Protein AF-A0A8H6RK30-F1 (afdb_monomer_lite)

Structure (mmCIF, N/CA/C/O backbone):
data_AF-A0A8H6RK30-F1
#
_entry.id   AF-A0A8H6RK30-F1
#
loop_
_atom_site.group_PDB
_atom_site.id
_atom_site.type_symbol
_atom_site.label_atom_id
_atom_site.label_alt_id
_atom_site.label_comp_id
_atom_site.label_asym_id
_atom_site.label_entity_id
_atom_site.label_seq_id
_atom_site.pdbx_PDB_ins_code
_atom_site.Cartn_x
_atom_site.Cartn_y
_atom_site.Cartn_z
_atom_site.occupancy
_atom_site.B_iso_or_equiv
_atom_site.auth_seq_id
_atom_site.auth_comp_id
_atom_site.auth_asym_id
_atom_site.auth_atom_id
_atom_site.pdbx_PDB_model_num
ATOM 1 N N . MET A 1 1 ? -6.637 -0.364 26.485 1.00 58.25 1 MET A N 1
ATOM 2 C CA . MET A 1 1 ? -6.930 -0.385 25.040 1.00 58.25 1 MET A CA 1
ATOM 3 C C . MET A 1 1 ? -5.949 -1.345 24.407 1.00 58.25 1 MET A C 1
ATOM 5 O O . MET A 1 1 ? -4.751 -1.089 24.474 1.00 58.25 1 MET A O 1
ATOM 9 N N . SER A 1 2 ? -6.428 -2.485 23.918 1.00 68.81 2 SER A N 1
ATOM 10 C CA . SER A 1 2 ? -5.593 -3.383 23.117 1.00 68.81 2 SER A CA 1
ATOM 11 C C . SER A 1 2 ? -5.200 -2.668 21.827 1.00 68.81 2 SER A C 1
ATOM 13 O O . SER A 1 2 ? -6.017 -1.947 21.255 1.00 68.81 2 SER A O 1
ATOM 15 N N . ALA A 1 3 ? -3.947 -2.823 21.402 1.00 81.38 3 ALA A N 1
ATOM 16 C CA . ALA A 1 3 ? -3.508 -2.309 20.111 1.00 81.38 3 ALA A CA 1
ATOM 17 C C . ALA A 1 3 ? -4.248 -3.058 18.994 1.00 81.38 3 ALA A C 1
ATOM 19 O O . ALA A 1 3 ? -4.358 -4.285 19.041 1.00 81.38 3 ALA A O 1
ATOM 20 N N . ARG A 1 4 ? -4.753 -2.313 18.013 1.00 90.38 4 ARG A N 1
ATOM 21 C CA . ARG A 1 4 ? -5.508 -2.855 16.874 1.00 90.38 4 ARG A CA 1
ATOM 22 C C . ARG A 1 4 ? -4.598 -3.288 15.757 1.00 90.38 4 ARG A C 1
ATOM 24 O O . ARG A 1 4 ? -3.459 -2.840 15.702 1.00 90.38 4 ARG A O 1
ATOM 31 N N . ASN A 1 5 ? -5.083 -4.130 14.861 1.00 93.44 5 ASN A N 1
ATOM 32 C CA . ASN A 1 5 ? -4.254 -4.730 13.825 1.00 93.44 5 ASN A CA 1
ATOM 33 C C . ASN A 1 5 ? -4.711 -4.284 12.433 1.00 93.44 5 ASN A C 1
ATOM 35 O O . ASN A 1 5 ? -5.828 -4.575 12.006 1.00 93.44 5 ASN A O 1
ATOM 39 N N . LEU A 1 6 ? -3.818 -3.591 11.721 1.00 95.31 6 LEU A N 1
ATOM 40 C CA . LEU A 1 6 ? -3.934 -3.304 10.292 1.00 95.31 6 LEU A CA 1
ATOM 41 C C . LEU A 1 6 ? -3.137 -4.359 9.526 1.00 95.31 6 LEU A C 1
ATOM 43 O O . LEU A 1 6 ? -1.914 -4.430 9.666 1.00 95.31 6 LEU A O 1
ATOM 47 N N . LEU A 1 7 ? -3.806 -5.125 8.671 1.00 95.62 7 LEU A N 1
ATOM 48 C CA . LEU A 1 7 ? -3.166 -6.072 7.766 1.00 95.62 7 LEU A CA 1
ATOM 49 C C . LEU A 1 7 ? -3.145 -5.518 6.340 1.00 95.62 7 LEU A C 1
ATOM 51 O O . LEU A 1 7 ? -4.189 -5.239 5.760 1.00 95.62 7 LEU A O 1
ATOM 55 N N . ILE A 1 8 ? -1.962 -5.400 5.744 1.00 96.69 8 ILE A N 1
ATOM 56 C CA . ILE A 1 8 ? -1.784 -4.994 4.347 1.00 96.69 8 ILE A CA 1
ATOM 57 C C . ILE A 1 8 ? -1.289 -6.199 3.552 1.00 96.69 8 ILE A C 1
ATOM 59 O O . ILE A 1 8 ? -0.180 -6.690 3.775 1.00 96.69 8 ILE A O 1
ATOM 63 N N . VAL A 1 9 ? -2.086 -6.668 2.594 1.00 96.19 9 VAL A N 1
ATOM 64 C CA . VAL A 1 9 ? -1.759 -7.843 1.780 1.00 96.19 9 VAL A CA 1
ATOM 65 C C . VAL A 1 9 ? -1.511 -7.427 0.341 1.00 96.19 9 VAL A C 1
ATOM 67 O O . VAL A 1 9 ? -2.417 -7.009 -0.377 1.00 96.19 9 VAL A O 1
ATOM 70 N N . SER A 1 10 ? -0.274 -7.589 -0.126 1.00 96.19 10 SER A N 1
ATOM 71 C CA . SER A 1 10 ? 0.039 -7.409 -1.541 1.00 96.19 10 SER A CA 1
ATOM 72 C C . SER A 1 10 ? -0.050 -8.735 -2.289 1.00 96.19 10 SER A C 1
ATOM 74 O O . SER A 1 10 ? 0.577 -9.716 -1.873 1.00 96.19 10 SER A O 1
ATOM 76 N N . HIS A 1 11 ? -0.738 -8.750 -3.428 1.00 95.00 11 HIS A N 1
ATOM 77 C CA . HIS A 1 11 ? -0.953 -9.971 -4.195 1.00 95.00 11 HIS A CA 1
ATOM 78 C C . HIS A 1 11 ? -1.060 -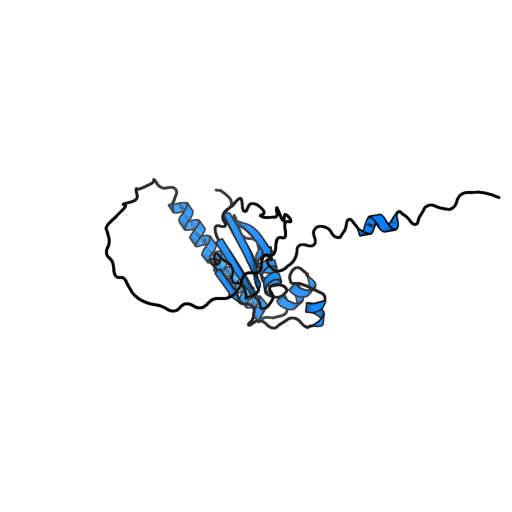9.749 -5.716 1.00 95.00 11 HIS A C 1
ATOM 80 O O . HIS A 1 11 ? -1.111 -8.624 -6.227 1.00 95.00 11 HIS A O 1
ATOM 86 N N . ALA A 1 12 ? -1.026 -10.844 -6.469 1.00 94.19 12 ALA A N 1
ATOM 87 C CA . ALA A 1 12 ? -1.361 -10.905 -7.883 1.00 94.19 12 ALA A CA 1
ATOM 88 C C . ALA A 1 12 ? -2.881 -10.862 -8.075 1.00 94.19 12 ALA A C 1
ATOM 90 O O . ALA A 1 12 ? -3.637 -11.309 -7.214 1.00 94.19 12 ALA A O 1
ATOM 91 N N . ARG A 1 13 ? -3.338 -10.378 -9.233 1.00 92.44 13 ARG A N 1
ATOM 92 C CA . ARG A 1 13 ? -4.769 -10.301 -9.572 1.00 92.44 13 ARG A CA 1
ATOM 93 C C . ARG A 1 13 ? -5.496 -11.642 -9.404 1.00 92.44 13 ARG A C 1
ATOM 95 O O . ARG A 1 13 ? -6.638 -11.662 -8.956 1.00 92.44 13 ARG A O 1
ATOM 102 N N . THR A 1 14 ? -4.836 -12.735 -9.776 1.00 90.69 14 THR A N 1
ATOM 103 C CA . THR A 1 14 ? -5.415 -14.078 -9.770 1.00 90.69 14 THR A CA 1
ATOM 104 C C . THR A 1 14 ? -4.508 -15.032 -8.989 1.00 90.69 14 THR A C 1
ATOM 106 O O . THR A 1 14 ? -3.304 -15.036 -9.254 1.00 90.69 14 THR A O 1
ATOM 109 N N . PRO A 1 15 ? -5.051 -15.847 -8.065 1.00 85.75 15 PRO A N 1
ATOM 110 C CA . PRO A 1 15 ? -6.428 -15.793 -7.553 1.00 85.75 15 PRO A CA 1
ATOM 111 C C . PRO A 1 15 ? -6.674 -14.528 -6.699 1.00 85.75 15 PRO A C 1
ATOM 113 O O . PRO A 1 15 ? -5.705 -13.953 -6.189 1.00 85.75 15 PRO A O 1
ATOM 116 N N . PRO A 1 16 ? -7.927 -14.061 -6.541 1.00 85.31 16 PRO A N 1
ATOM 117 C CA . PRO A 1 16 ? -8.249 -13.010 -5.572 1.00 85.31 16 PRO A CA 1
ATOM 118 C C . PRO A 1 16 ? -7.989 -13.492 -4.135 1.00 85.31 16 PRO A C 1
ATOM 120 O O . PRO A 1 16 ? -7.841 -14.691 -3.897 1.00 85.31 16 PRO A O 1
ATOM 123 N N . LEU A 1 17 ? -7.897 -12.564 -3.181 1.00 83.94 17 LEU A N 1
ATOM 124 C CA . LEU A 1 17 ? -7.822 -12.914 -1.762 1.00 83.94 17 LEU A CA 1
ATOM 125 C C . LEU A 1 17 ? -9.182 -13.415 -1.260 1.00 83.94 17 LEU A C 1
ATOM 127 O O . LEU A 1 17 ? -10.228 -12.909 -1.674 1.00 83.94 17 LEU A O 1
ATOM 131 N N . ASN A 1 18 ? -9.139 -14.423 -0.391 1.00 84.19 18 ASN A N 1
ATOM 132 C CA . ASN A 1 18 ? -10.292 -14.972 0.307 1.00 84.19 18 ASN A CA 1
ATOM 133 C C . ASN A 1 18 ? -9.922 -15.156 1.793 1.00 84.19 18 ASN A C 1
ATOM 135 O O . ASN A 1 18 ? -9.016 -15.946 2.063 1.00 84.19 18 ASN A O 1
ATOM 139 N N . PRO A 1 19 ? -10.569 -14.448 2.735 1.00 85.06 19 PRO A N 1
ATOM 140 C CA . PRO A 1 19 ? -11.595 -13.426 2.517 1.00 85.06 19 PRO A CA 1
ATOM 141 C C . PRO A 1 19 ? -11.037 -12.171 1.817 1.00 85.06 19 PRO A C 1
ATOM 143 O O . PRO A 1 19 ? -9.830 -11.926 1.849 1.00 85.06 19 PRO A O 1
ATOM 146 N N . PRO A 1 20 ? -11.890 -11.373 1.152 1.00 87.69 20 PRO A N 1
ATOM 147 C CA . PRO A 1 20 ? -11.479 -10.077 0.636 1.00 87.69 20 PRO A CA 1
ATOM 148 C C . PRO A 1 20 ? -11.184 -9.097 1.776 1.00 87.69 20 PRO A C 1
ATOM 150 O O . PRO A 1 20 ? -11.904 -9.068 2.775 1.00 87.69 20 PRO A O 1
ATOM 153 N N . GLY A 1 21 ? -10.189 -8.237 1.586 1.00 88.38 21 GLY A N 1
ATOM 154 C CA . GLY A 1 21 ? -9.928 -7.116 2.475 1.00 88.38 21 GLY A CA 1
ATOM 155 C C . GLY A 1 21 ? -11.045 -6.076 2.450 1.00 88.38 21 GLY A C 1
ATOM 156 O O . GLY A 1 21 ? -11.855 -5.997 1.518 1.00 88.38 21 GLY A O 1
ATOM 157 N N . ASN A 1 22 ? -11.074 -5.253 3.495 1.00 93.69 22 ASN A N 1
ATOM 158 C CA . ASN A 1 22 ? -12.037 -4.169 3.657 1.00 93.69 22 ASN A CA 1
ATOM 159 C C . ASN A 1 22 ? -11.834 -3.063 2.617 1.00 93.69 22 ASN A C 1
ATOM 161 O O . ASN A 1 22 ? -12.813 -2.461 2.182 1.00 93.69 22 ASN A O 1
ATOM 165 N N . LEU A 1 23 ? -10.579 -2.809 2.234 1.00 95.75 23 LEU A N 1
ATOM 166 C CA . LEU A 1 23 ? -10.188 -1.847 1.204 1.00 95.75 23 LEU A CA 1
ATOM 167 C C . LEU A 1 23 ? -9.411 -2.565 0.103 1.00 95.75 23 LEU A C 1
ATOM 169 O O . LEU A 1 23 ? -8.652 -3.489 0.393 1.00 95.75 23 LEU A O 1
ATOM 173 N N . LYS A 1 24 ? -9.589 -2.147 -1.155 1.00 95.62 24 LYS A N 1
ATOM 174 C CA . LYS A 1 24 ? -8.964 -2.798 -2.315 1.00 95.62 24 LYS A CA 1
ATOM 175 C C . LYS A 1 24 ? -8.376 -1.788 -3.286 1.00 95.62 24 LYS A C 1
ATOM 177 O O . LYS A 1 24 ? -9.094 -0.949 -3.819 1.00 95.62 24 LYS A O 1
ATOM 182 N N . TYR A 1 25 ? -7.102 -1.966 -3.613 1.00 96.31 25 TYR A N 1
ATOM 183 C CA . TYR A 1 25 ? -6.379 -1.123 -4.560 1.00 96.31 25 TYR A CA 1
ATOM 184 C C . TYR A 1 25 ? -5.845 -1.952 -5.731 1.00 96.31 25 TYR A C 1
ATOM 186 O O . TYR A 1 25 ? -5.106 -2.924 -5.550 1.00 96.31 25 TYR A O 1
ATOM 194 N N . ASP A 1 26 ? -6.203 -1.567 -6.957 1.00 95.25 26 ASP A N 1
ATOM 195 C CA . ASP A 1 26 ? -5.698 -2.181 -8.189 1.00 95.25 26 ASP A CA 1
ATOM 196 C C . ASP A 1 26 ? -4.700 -1.254 -8.889 1.00 95.25 26 ASP A C 1
ATOM 198 O O . ASP A 1 26 ? -5.052 -0.226 -9.466 1.00 95.25 26 ASP A O 1
ATOM 202 N N . LEU A 1 27 ? -3.430 -1.651 -8.870 1.00 95.19 27 LEU A N 1
ATOM 203 C CA . LEU A 1 27 ? -2.311 -0.852 -9.370 1.00 95.19 27 LEU A CA 1
ATOM 204 C C . LEU A 1 27 ? -1.988 -1.143 -10.837 1.00 95.19 27 LEU A C 1
ATOM 206 O O . LEU A 1 27 ? -0.908 -0.790 -11.322 1.00 95.19 27 LEU A O 1
ATOM 210 N N . ARG A 1 28 ? -2.868 -1.838 -11.565 1.00 93.62 28 ARG A N 1
ATOM 211 C CA . ARG A 1 28 ? -2.648 -2.135 -12.988 1.00 93.62 28 ARG A CA 1
ATOM 212 C C . ARG A 1 28 ? -2.734 -0.895 -13.871 1.00 93.62 28 ARG A C 1
ATOM 214 O O . ARG A 1 28 ? -2.064 -0.887 -14.903 1.00 93.62 28 ARG A O 1
ATOM 221 N N . SER A 1 29 ? -3.473 0.125 -13.438 1.00 91.12 29 SER A N 1
ATOM 222 C CA . SER A 1 29 ? -3.587 1.440 -14.084 1.00 91.12 29 SER A CA 1
ATOM 223 C C . SER A 1 29 ? -2.297 2.267 -14.019 1.00 91.12 29 SER A C 1
ATOM 225 O O . SER A 1 29 ? -2.077 3.120 -14.874 1.00 91.12 29 SER A O 1
ATOM 227 N N . ILE A 1 30 ? -1.423 1.997 -13.044 1.00 93.44 30 ILE A N 1
ATOM 228 C CA . ILE A 1 30 ? -0.172 2.738 -12.849 1.00 93.44 30 ILE A CA 1
ATOM 229 C C . ILE A 1 30 ? 0.892 2.271 -13.848 1.00 93.44 30 ILE A C 1
ATOM 231 O O . ILE A 1 30 ? 1.014 1.054 -14.075 1.00 93.44 30 ILE A O 1
ATOM 235 N N . PRO A 1 31 ? 1.713 3.193 -14.395 1.00 92.25 31 PRO A N 1
ATOM 236 C CA . PRO A 1 31 ? 2.850 2.857 -15.238 1.00 92.25 31 PRO A CA 1
ATOM 237 C C . PRO A 1 31 ? 3.723 1.746 -14.657 1.00 92.25 31 PRO A C 1
ATOM 239 O O . PRO A 1 31 ? 3.979 1.638 -13.457 1.00 92.25 31 PRO A O 1
ATOM 242 N N . ASN A 1 32 ? 4.160 0.862 -15.544 1.00 91.38 32 ASN A N 1
ATOM 243 C CA . ASN A 1 32 ? 4.960 -0.287 -15.164 1.00 91.38 32 ASN A CA 1
ATOM 244 C C . ASN A 1 32 ? 6.435 0.129 -15.067 1.00 91.38 32 ASN A C 1
ATOM 246 O O . ASN A 1 32 ? 6.913 0.781 -16.000 1.00 91.38 32 ASN A O 1
ATOM 250 N N . PRO A 1 33 ? 7.183 -0.288 -14.029 1.00 90.50 33 PRO A N 1
ATOM 251 C CA . PRO A 1 33 ? 8.610 -0.008 -13.973 1.00 90.50 33 PRO A CA 1
ATOM 252 C C . PRO A 1 33 ? 9.352 -0.509 -15.223 1.00 90.50 33 PRO A C 1
ATOM 254 O O . PRO A 1 33 ? 8.958 -1.526 -15.809 1.00 90.50 33 PRO A O 1
ATOM 257 N N . PRO A 1 34 ? 10.449 0.152 -15.635 1.00 92.44 34 PRO A N 1
ATOM 258 C CA . PRO A 1 34 ? 11.275 -0.272 -16.751 1.00 92.44 34 PRO A CA 1
ATOM 259 C C . PRO A 1 34 ? 11.718 -1.725 -16.604 1.00 92.44 34 PRO A C 1
ATOM 261 O O . PRO A 1 34 ? 12.035 -2.189 -15.507 1.00 92.44 34 PRO A O 1
ATOM 264 N N . LYS A 1 35 ? 11.796 -2.443 -17.729 1.00 92.12 35 LYS A N 1
ATOM 265 C CA . LYS A 1 35 ? 12.114 -3.879 -17.756 1.00 92.12 35 LYS A CA 1
ATOM 266 C C . LYS A 1 35 ? 13.374 -4.225 -16.952 1.00 92.12 35 LYS A C 1
ATOM 268 O O . LYS A 1 35 ? 13.336 -5.120 -16.120 1.00 92.12 35 LYS A O 1
ATOM 273 N N . HIS A 1 36 ? 14.456 -3.471 -17.144 1.00 91.31 36 HIS A N 1
ATOM 274 C CA . HIS A 1 36 ? 15.721 -3.715 -16.448 1.00 91.31 36 HIS A CA 1
ATOM 275 C C . HIS A 1 36 ? 15.610 -3.569 -14.918 1.00 91.31 36 HIS A C 1
ATOM 277 O O . HIS A 1 36 ? 16.312 -4.265 -14.191 1.00 91.31 36 HIS A O 1
ATOM 283 N N . ILE A 1 37 ? 14.713 -2.708 -14.418 1.00 92.44 37 ILE A N 1
ATOM 284 C CA . ILE A 1 37 ? 14.435 -2.580 -12.980 1.00 92.44 37 ILE A CA 1
ATOM 285 C C . ILE A 1 37 ? 13.611 -3.777 -12.507 1.00 92.44 37 ILE A C 1
ATOM 287 O O . ILE A 1 37 ? 13.940 -4.384 -11.494 1.00 92.44 37 ILE A O 1
ATOM 291 N N . ARG A 1 38 ? 12.571 -4.155 -13.255 1.00 91.25 38 ARG A N 1
ATOM 292 C CA . ARG A 1 38 ? 11.689 -5.278 -12.898 1.00 91.25 38 ARG A CA 1
ATOM 293 C C . ARG A 1 38 ? 12.397 -6.626 -12.836 1.00 91.25 38 ARG A C 1
ATOM 295 O O . ARG A 1 38 ? 12.002 -7.473 -12.040 1.00 91.25 38 ARG A O 1
ATOM 302 N N . ASP A 1 39 ? 13.367 -6.839 -13.717 1.00 90.25 39 ASP A N 1
ATOM 303 C CA . ASP A 1 39 ? 14.090 -8.106 -13.803 1.00 90.25 39 ASP A CA 1
ATOM 304 C C . ASP A 1 39 ? 15.111 -8.236 -12.657 1.00 90.25 39 ASP A C 1
ATOM 306 O O . ASP A 1 39 ? 15.353 -9.337 -12.170 1.00 90.25 39 ASP A O 1
ATOM 310 N N . ALA A 1 40 ? 15.668 -7.114 -12.186 1.00 90.19 40 ALA A N 1
ATOM 311 C CA . ALA A 1 40 ? 16.658 -7.082 -11.109 1.00 90.19 40 ALA A CA 1
ATOM 312 C C . ALA A 1 40 ? 16.045 -6.953 -9.702 1.00 90.19 40 ALA A C 1
ATOM 314 O O . ALA A 1 40 ? 16.663 -7.371 -8.722 1.00 90.19 40 ALA A O 1
ATOM 315 N N . TYR A 1 41 ? 14.853 -6.362 -9.590 1.00 93.44 41 TYR A N 1
ATOM 316 C CA . TYR A 1 41 ? 14.289 -5.915 -8.321 1.00 93.44 41 TYR A CA 1
ATOM 317 C C . TYR A 1 41 ? 12.796 -6.238 -8.175 1.00 93.44 41 TYR A C 1
ATOM 319 O O . TYR A 1 41 ? 12.048 -6.307 -9.149 1.00 93.44 41 TYR A O 1
ATOM 327 N N . ASN A 1 42 ? 12.350 -6.384 -6.928 1.00 93.69 42 ASN A N 1
ATOM 328 C CA . ASN A 1 42 ? 10.945 -6.488 -6.525 1.00 93.69 42 ASN A CA 1
ATOM 329 C C . ASN A 1 42 ? 10.529 -5.251 -5.702 1.00 93.69 42 ASN A C 1
ATOM 331 O O . ASN A 1 42 ? 11.348 -4.369 -5.425 1.00 93.69 42 ASN A O 1
ATOM 335 N N . GLY A 1 43 ? 9.253 -5.166 -5.324 1.00 92.38 43 GLY A N 1
ATOM 336 C CA . GLY A 1 43 ? 8.720 -3.998 -4.613 1.00 92.38 43 GLY A CA 1
ATOM 337 C C . GLY A 1 43 ? 9.235 -3.784 -3.190 1.00 92.38 43 GLY A C 1
ATOM 338 O O . GLY A 1 43 ? 9.062 -2.692 -2.667 1.00 92.38 43 GLY A O 1
ATOM 339 N N . THR A 1 44 ? 9.930 -4.755 -2.588 1.00 94.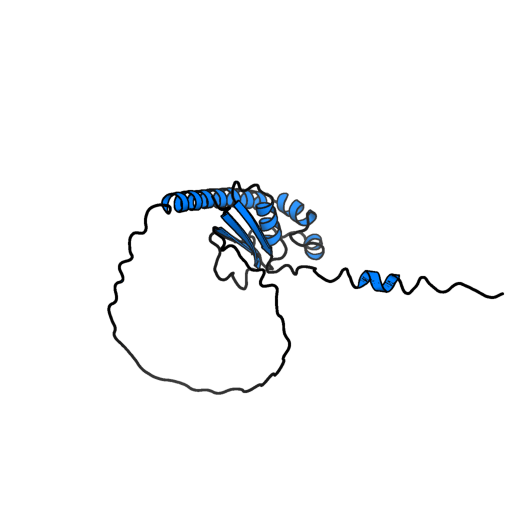06 44 THR A N 1
ATOM 340 C CA . THR A 1 44 ? 10.603 -4.549 -1.293 1.00 94.06 44 THR A CA 1
ATOM 341 C C . THR A 1 44 ? 11.939 -3.816 -1.444 1.00 94.06 44 THR A C 1
ATOM 343 O O . THR A 1 44 ? 12.516 -3.338 -0.471 1.00 94.06 44 THR A O 1
ATOM 346 N N . SER A 1 45 ? 12.467 -3.704 -2.666 1.00 95.31 45 SER A N 1
ATOM 347 C CA . SER A 1 45 ? 13.727 -3.004 -2.903 1.00 95.31 45 SER A CA 1
ATOM 348 C C . SER A 1 45 ? 13.537 -1.484 -2.927 1.00 95.31 45 SER A C 1
ATOM 350 O O . SER A 1 45 ? 12.689 -0.951 -3.647 1.00 95.31 45 SER A O 1
ATOM 352 N N . LYS A 1 46 ? 14.419 -0.766 -2.222 1.00 94.50 46 LYS A N 1
ATOM 353 C CA . LYS A 1 46 ? 14.443 0.707 -2.210 1.00 94.50 46 LYS A CA 1
ATOM 354 C C . LYS A 1 46 ? 14.473 1.306 -3.619 1.00 94.50 46 LYS A C 1
ATOM 356 O O . LYS A 1 46 ? 13.732 2.234 -3.908 1.00 94.50 46 LYS A O 1
ATOM 361 N N . ARG A 1 47 ? 15.282 0.731 -4.515 1.00 94.38 47 ARG A N 1
ATOM 362 C CA . ARG A 1 47 ? 15.459 1.236 -5.884 1.00 94.38 47 ARG A CA 1
ATOM 363 C C . ARG A 1 47 ? 14.184 1.158 -6.723 1.00 94.38 47 ARG A C 1
ATOM 365 O O . ARG A 1 47 ? 13.937 2.058 -7.519 1.00 94.38 47 ARG A O 1
ATOM 372 N N . LEU A 1 48 ? 13.385 0.097 -6.574 1.00 94.75 48 LEU A N 1
ATOM 373 C CA . LEU A 1 48 ? 12.100 0.017 -7.269 1.00 94.75 48 LEU A CA 1
ATOM 374 C C . LEU A 1 48 ? 11.100 1.006 -6.670 1.00 94.75 48 LEU A C 1
ATOM 376 O O . LEU A 1 48 ? 10.393 1.665 -7.427 1.00 94.75 48 LEU A O 1
ATOM 380 N N . ARG A 1 49 ? 11.064 1.139 -5.338 1.00 95.75 49 ARG A N 1
ATOM 381 C CA . ARG A 1 49 ? 10.163 2.083 -4.662 1.00 95.75 49 ARG A CA 1
ATOM 382 C C . ARG A 1 49 ? 10.453 3.533 -5.030 1.00 95.75 49 ARG A C 1
ATOM 384 O O . ARG A 1 49 ? 9.529 4.245 -5.384 1.00 95.75 49 ARG A O 1
ATOM 391 N N . GLU A 1 50 ? 11.720 3.940 -5.067 1.00 95.69 50 GLU A N 1
ATOM 392 C CA . GLU A 1 50 ? 12.124 5.280 -5.523 1.00 95.69 50 GLU A CA 1
ATOM 393 C C . GLU A 1 50 ? 11.650 5.574 -6.952 1.00 95.69 50 GLU A C 1
ATOM 395 O O . GLU A 1 50 ? 11.194 6.678 -7.231 1.00 95.69 50 GLU A O 1
ATOM 400 N N . TRP A 1 51 ? 11.703 4.583 -7.850 1.00 95.56 51 TRP A N 1
ATOM 401 C CA . TRP A 1 51 ? 11.162 4.746 -9.199 1.00 95.56 51 TRP A CA 1
ATOM 402 C C . TRP A 1 51 ? 9.638 4.906 -9.187 1.00 95.56 51 TRP A C 1
ATOM 404 O O . TRP A 1 51 ? 9.117 5.776 -9.873 1.00 95.56 51 TRP A O 1
ATOM 414 N N . MET A 1 52 ? 8.926 4.098 -8.393 1.00 95.88 52 MET A N 1
ATOM 415 C CA . MET A 1 52 ? 7.469 4.220 -8.254 1.00 95.88 52 MET A CA 1
ATOM 416 C C . MET A 1 52 ? 7.069 5.579 -7.665 1.00 95.88 52 MET A C 1
ATOM 418 O O . MET A 1 52 ? 6.128 6.192 -8.150 1.00 95.88 52 MET A O 1
ATOM 422 N N . LEU A 1 53 ? 7.805 6.077 -6.668 1.00 95.62 53 LEU A N 1
ATOM 423 C CA . LEU A 1 53 ? 7.579 7.380 -6.034 1.00 95.62 53 LEU A CA 1
ATOM 424 C C . LEU A 1 53 ? 7.896 8.569 -6.951 1.00 95.62 53 LEU A C 1
ATOM 426 O O . LEU A 1 53 ? 7.410 9.668 -6.705 1.00 95.62 53 LEU A O 1
ATOM 430 N N . ALA A 1 54 ? 8.691 8.373 -8.005 1.00 95.81 54 ALA A N 1
ATOM 431 C CA . ALA A 1 54 ? 8.885 9.394 -9.030 1.00 95.81 54 ALA A CA 1
ATOM 432 C C . ALA A 1 54 ? 7.649 9.556 -9.934 1.00 95.81 54 ALA A C 1
ATOM 434 O O . ALA A 1 54 ? 7.536 10.565 -10.629 1.00 95.81 54 ALA A O 1
ATOM 435 N N . GLU A 1 55 ? 6.730 8.584 -9.926 1.00 95.69 55 GLU A N 1
ATOM 436 C CA . GLU A 1 55 ? 5.549 8.595 -10.778 1.00 95.69 55 GLU A CA 1
ATOM 437 C C . GLU A 1 55 ? 4.353 9.251 -10.064 1.00 95.69 55 GLU A C 1
ATOM 439 O O . GLU A 1 55 ? 3.869 8.730 -9.053 1.00 95.69 55 GLU A O 1
ATOM 444 N N . PRO A 1 56 ? 3.804 10.364 -10.586 1.00 96.12 56 PRO A N 1
ATOM 445 C CA . PRO A 1 56 ? 2.793 11.147 -9.874 1.00 96.12 56 PRO A CA 1
ATOM 446 C C . PRO A 1 56 ? 1.500 10.363 -9.628 1.00 96.12 56 PRO A C 1
ATOM 448 O O . PRO A 1 56 ? 0.926 10.451 -8.548 1.00 96.12 56 PRO A O 1
ATOM 451 N N . ALA A 1 57 ? 1.077 9.530 -10.585 1.00 95.38 57 ALA A N 1
ATOM 452 C CA . ALA A 1 57 ? -0.116 8.696 -10.435 1.00 95.38 57 ALA A CA 1
ATOM 453 C C . ALA A 1 57 ? 0.002 7.693 -9.273 1.00 95.38 57 ALA A C 1
ATOM 455 O O . ALA A 1 57 ? -1.000 7.346 -8.652 1.00 95.38 57 ALA A O 1
ATOM 456 N N . PHE A 1 58 ? 1.219 7.230 -8.974 1.00 96.88 58 PHE A N 1
ATOM 457 C CA . PHE A 1 58 ? 1.465 6.351 -7.837 1.00 96.88 58 PHE A CA 1
ATOM 458 C C . PHE A 1 58 ? 1.398 7.113 -6.520 1.00 96.88 58 PHE A C 1
ATOM 460 O O . PHE A 1 58 ? 0.725 6.658 -5.600 1.00 96.88 58 PHE A O 1
ATOM 467 N N . VAL A 1 59 ? 2.036 8.283 -6.446 1.00 96.56 59 VAL A N 1
ATOM 468 C CA . VAL A 1 59 ? 2.031 9.117 -5.236 1.00 96.56 59 VAL A CA 1
ATOM 469 C C . VAL A 1 59 ? 0.613 9.544 -4.866 1.00 96.56 59 VAL A C 1
ATOM 471 O O . VAL A 1 59 ? 0.205 9.333 -3.729 1.00 96.56 59 VAL A O 1
ATOM 474 N N . THR A 1 60 ? -0.169 10.041 -5.828 1.00 96.62 60 THR A N 1
ATOM 475 C CA . THR A 1 60 ? -1.565 10.435 -5.585 1.00 96.62 60 THR A CA 1
ATOM 476 C C . THR A 1 60 ? -2.402 9.273 -5.060 1.00 96.62 60 THR A C 1
ATOM 478 O O . THR A 1 60 ? -3.188 9.458 -4.137 1.00 96.62 60 THR A O 1
ATOM 481 N N . LEU A 1 61 ? -2.224 8.065 -5.603 1.00 96.88 61 LEU A N 1
ATOM 482 C CA . LEU A 1 61 ? -2.973 6.907 -5.122 1.00 96.88 61 LEU A CA 1
ATOM 483 C C . LEU A 1 61 ? -2.537 6.478 -3.714 1.00 96.88 61 LEU A C 1
ATOM 485 O O . LEU A 1 61 ? -3.376 6.056 -2.925 1.00 96.88 61 LEU A O 1
ATOM 489 N N . VAL A 1 62 ? -1.244 6.585 -3.384 1.00 97.19 62 VAL A N 1
ATOM 490 C CA . VAL A 1 62 ? -0.754 6.329 -2.019 1.00 97.19 62 VAL A CA 1
ATOM 491 C C . VAL A 1 62 ? -1.373 7.326 -1.042 1.00 97.19 62 VAL A C 1
ATOM 493 O O . VAL A 1 62 ? -1.827 6.919 0.020 1.00 97.19 62 VAL A O 1
ATOM 496 N N . GLU A 1 63 ? -1.419 8.612 -1.391 1.00 96.62 63 GLU A N 1
ATOM 497 C CA . GLU A 1 63 ? -2.025 9.655 -0.552 1.00 96.62 63 GLU A CA 1
ATOM 498 C C . GLU A 1 63 ? -3.523 9.420 -0.338 1.00 96.62 63 GLU A C 1
ATOM 50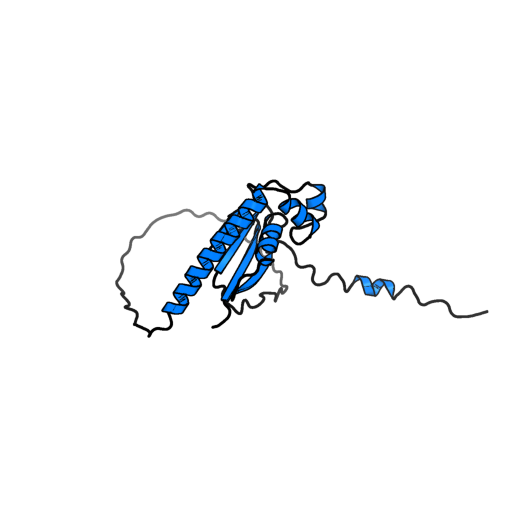0 O O . GLU A 1 63 ? -3.972 9.395 0.805 1.00 96.62 63 GLU A O 1
ATOM 505 N N . GLN A 1 64 ? -4.269 9.134 -1.409 1.00 96.69 64 GLN A N 1
ATOM 506 C CA . GLN A 1 64 ? -5.691 8.781 -1.323 1.00 96.69 64 GLN A CA 1
ATOM 507 C C . GLN A 1 64 ? -5.924 7.559 -0.432 1.00 96.69 64 GLN A C 1
ATOM 509 O O . GLN A 1 64 ? -6.804 7.570 0.424 1.00 96.69 64 GLN A O 1
ATOM 514 N N . ALA A 1 65 ? -5.105 6.520 -0.598 1.00 97.00 65 ALA A N 1
ATOM 515 C CA . ALA A 1 65 ? -5.227 5.316 0.207 1.00 97.00 65 ALA A CA 1
ATOM 516 C C . ALA A 1 65 ? -4.935 5.573 1.688 1.00 97.00 65 ALA A C 1
ATOM 518 O O . ALA A 1 65 ? -5.561 4.959 2.547 1.00 97.00 65 ALA A O 1
ATOM 519 N N . ILE A 1 66 ? -3.997 6.472 2.002 1.00 96.56 66 ILE A N 1
ATOM 520 C CA . ILE A 1 66 ? -3.712 6.857 3.387 1.00 96.56 66 ILE A CA 1
ATOM 521 C C . ILE A 1 66 ? -4.936 7.518 4.014 1.00 96.56 66 ILE A C 1
ATOM 523 O O . ILE A 1 66 ? -5.347 7.103 5.095 1.00 96.56 66 ILE A O 1
ATOM 527 N N . GLU A 1 67 ? -5.532 8.494 3.331 1.00 96.56 67 GLU A N 1
ATOM 528 C CA . GLU A 1 67 ? -6.721 9.195 3.823 1.00 96.56 67 GLU A CA 1
ATOM 529 C C . GLU A 1 67 ? -7.890 8.227 4.064 1.00 96.56 67 GLU A C 1
ATOM 531 O O . GLU A 1 67 ? -8.500 8.249 5.134 1.00 96.56 67 GLU A O 1
ATOM 536 N N . GLU A 1 68 ? -8.148 7.320 3.117 1.00 96.88 68 GLU A N 1
ATOM 537 C CA . GLU A 1 68 ? -9.230 6.333 3.215 1.00 96.88 68 GLU A CA 1
ATOM 538 C C . GLU A 1 68 ? -8.990 5.312 4.342 1.00 96.88 68 GLU A C 1
ATOM 540 O O . GLU A 1 68 ? -9.909 4.970 5.091 1.00 96.88 68 GLU A O 1
ATOM 545 N N . ILE A 1 69 ? -7.746 4.851 4.523 1.00 96.25 69 ILE A N 1
ATOM 546 C CA . ILE A 1 69 ? -7.391 3.963 5.639 1.00 96.25 69 ILE A CA 1
ATOM 547 C C . ILE A 1 69 ? -7.571 4.694 6.975 1.00 96.25 69 ILE A C 1
ATOM 549 O O . ILE A 1 69 ? -8.153 4.121 7.894 1.00 96.25 69 ILE A O 1
ATOM 553 N N . GLU A 1 70 ? -7.117 5.944 7.100 1.00 95.00 70 GLU A N 1
ATOM 554 C CA . GLU A 1 70 ? -7.271 6.727 8.334 1.00 95.00 70 GLU A CA 1
ATOM 555 C C . GLU A 1 70 ? -8.741 6.987 8.685 1.00 95.00 70 GLU A C 1
ATOM 557 O O . GLU A 1 70 ? -9.118 6.926 9.859 1.00 95.00 70 GLU A O 1
ATOM 562 N N . GLU A 1 71 ? -9.582 7.278 7.692 1.00 94.75 71 GLU A N 1
ATOM 563 C CA . GLU A 1 71 ? -11.029 7.401 7.887 1.00 94.75 71 GLU A CA 1
ATOM 564 C C . GLU A 1 71 ? -11.614 6.083 8.400 1.00 94.75 71 GLU A C 1
ATOM 566 O O . GLU A 1 71 ? -12.301 6.054 9.426 1.00 94.75 71 GLU A O 1
ATOM 571 N N . ARG A 1 72 ? -11.243 4.965 7.769 1.00 94.75 72 ARG A N 1
ATOM 572 C CA . ARG A 1 72 ? -11.737 3.650 8.172 1.00 94.75 72 ARG A CA 1
ATOM 573 C C . ARG A 1 72 ? -11.248 3.230 9.557 1.00 94.75 72 ARG A C 1
ATOM 575 O O . ARG A 1 72 ? -12.004 2.589 10.284 1.00 94.75 72 ARG A O 1
ATOM 582 N N . MET A 1 73 ? -10.031 3.608 9.950 1.00 93.44 73 MET A N 1
ATOM 583 C CA . MET A 1 73 ? -9.509 3.378 11.301 1.00 93.44 73 MET A CA 1
ATOM 584 C C . MET A 1 73 ? -10.348 4.101 12.358 1.00 93.44 73 MET A C 1
ATOM 586 O O . MET A 1 73 ? -10.743 3.475 13.344 1.00 93.44 73 MET A O 1
ATOM 590 N N . LYS A 1 74 ? -10.705 5.372 12.117 1.00 91.94 74 LYS A N 1
ATOM 591 C CA . LYS A 1 74 ? -11.562 6.158 13.026 1.00 91.94 74 LYS A CA 1
ATOM 592 C C . LYS A 1 74 ? -12.930 5.512 13.221 1.00 91.94 74 LYS A C 1
ATOM 594 O O . LYS A 1 74 ? -13.421 5.470 14.348 1.00 91.94 74 LYS A O 1
ATOM 599 N N . ASP A 1 75 ? -13.523 4.971 12.159 1.00 91.75 75 ASP A N 1
ATOM 600 C CA . ASP A 1 75 ? -14.803 4.260 12.250 1.00 91.75 75 ASP A CA 1
ATOM 601 C C . ASP A 1 75 ? -14.710 3.015 13.129 1.00 91.75 75 ASP A C 1
ATOM 603 O O . ASP A 1 75 ? -15.594 2.756 13.949 1.00 91.75 75 ASP A O 1
ATOM 607 N N . VAL A 1 76 ? -13.638 2.234 12.974 1.00 90.44 76 VAL A N 1
ATOM 608 C CA . VAL A 1 76 ? -13.400 1.083 13.849 1.00 90.44 76 VAL A CA 1
ATOM 609 C C . VAL A 1 76 ? -13.189 1.591 15.280 1.00 90.44 76 VAL A C 1
ATOM 611 O O . VAL A 1 76 ? -13.710 0.989 16.216 1.00 90.44 76 VAL A O 1
ATOM 614 N N . ASP A 1 77 ? -12.455 2.701 15.485 1.00 88.75 77 ASP A N 1
ATOM 615 C CA . ASP A 1 77 ? -12.134 3.280 16.816 1.00 88.75 77 ASP A CA 1
ATOM 616 C C . ASP A 1 77 ? -13.411 3.692 17.546 1.00 88.75 77 ASP A C 1
ATOM 618 O O . ASP A 1 77 ? -13.617 3.324 18.704 1.00 88.75 77 ASP A O 1
ATOM 622 N N . ALA A 1 78 ? -14.324 4.344 16.831 1.00 87.50 78 ALA A N 1
ATOM 623 C CA . ALA A 1 78 ? -15.625 4.733 17.351 1.00 87.50 78 ALA A CA 1
ATOM 624 C C . ALA A 1 78 ? -16.512 3.528 17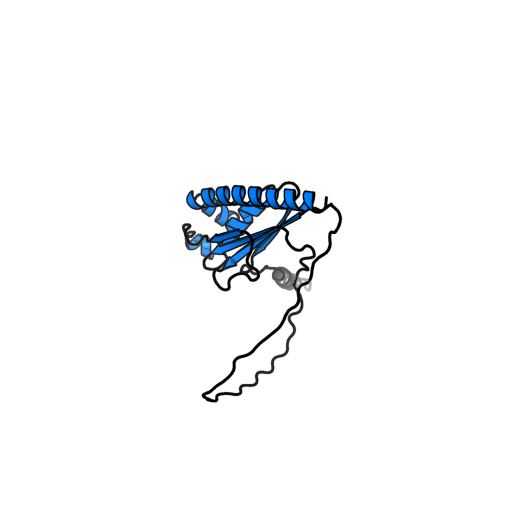.711 1.00 87.50 78 ALA A C 1
ATOM 626 O O . ALA A 1 78 ? -17.186 3.555 18.741 1.00 87.50 78 ALA A O 1
ATOM 627 N N . ARG A 1 79 ? -16.510 2.463 16.896 1.00 82.00 79 ARG A N 1
ATOM 628 C CA . ARG A 1 79 ? -17.355 1.276 17.130 1.00 82.00 79 ARG A CA 1
ATOM 629 C C . ARG A 1 79 ? -16.948 0.502 18.377 1.00 82.00 79 ARG A C 1
ATOM 631 O O . ARG A 1 79 ? -17.815 0.190 19.184 1.00 82.00 79 ARG A O 1
ATOM 638 N N . SER A 1 80 ? -15.658 0.241 18.585 1.00 75.00 80 SER A N 1
ATOM 639 C CA . SER A 1 80 ? -15.238 -0.490 19.794 1.00 75.00 80 SER A CA 1
ATOM 640 C C . SER A 1 80 ? -15.359 0.341 21.069 1.00 75.00 80 SER A C 1
ATOM 642 O O . SER A 1 80 ? -15.460 -0.231 22.144 1.00 75.00 80 SER A O 1
ATOM 644 N N . ALA A 1 81 ? -15.379 1.675 20.978 1.00 70.69 81 ALA A N 1
ATOM 645 C CA . ALA A 1 81 ? -15.680 2.522 22.133 1.00 70.69 81 ALA A CA 1
ATOM 646 C C . ALA A 1 81 ? -17.166 2.464 22.544 1.00 70.69 81 ALA A C 1
ATOM 648 O O . ALA A 1 81 ? -17.489 2.749 23.695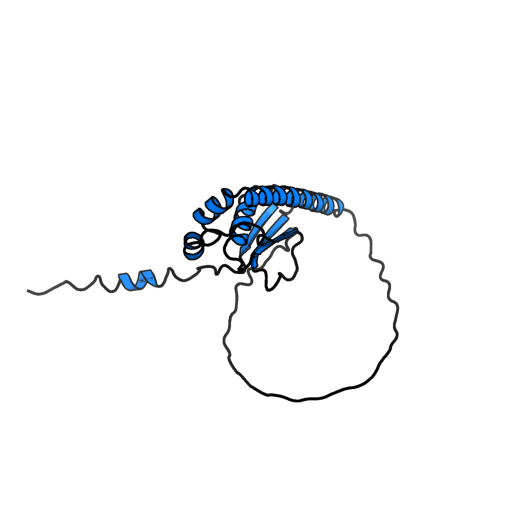 1.00 70.69 81 ALA A O 1
ATOM 649 N N . ALA A 1 82 ? -18.066 2.106 21.620 1.00 64.19 82 ALA A N 1
ATOM 650 C CA . ALA A 1 82 ? -19.500 1.965 21.881 1.00 64.19 82 ALA A CA 1
ATOM 651 C C . ALA A 1 82 ? -19.904 0.553 22.356 1.00 64.19 82 ALA A C 1
ATOM 653 O O . ALA A 1 82 ? -20.959 0.408 22.969 1.00 64.19 82 ALA A O 1
ATOM 654 N N . ASP A 1 83 ? -19.072 -0.459 22.095 1.00 54.66 83 ASP A N 1
ATOM 655 C CA . ASP A 1 83 ? -19.320 -1.873 22.425 1.00 54.66 83 ASP A CA 1
ATOM 656 C C . ASP A 1 83 ? -18.915 -2.259 23.868 1.00 54.66 83 ASP A C 1
ATOM 658 O O . ASP A 1 83 ? -19.192 -3.361 24.326 1.00 54.66 83 ASP A O 1
ATOM 662 N N . GLU A 1 84 ? -18.340 -1.339 24.656 1.00 50.03 84 GLU A N 1
ATOM 663 C CA . GLU A 1 84 ? -18.154 -1.514 26.112 1.00 50.03 84 GLU A CA 1
ATOM 664 C C . GLU A 1 84 ? -19.408 -1.091 26.921 1.00 50.03 84 GLU A C 1
ATOM 666 O O . GLU A 1 84 ? -19.330 -0.395 27.936 1.00 50.03 84 GLU A O 1
ATOM 671 N N . GLY A 1 85 ? -20.593 -1.511 26.462 1.00 46.50 85 GLY A N 1
ATOM 672 C CA . GLY A 1 85 ? -21.903 -1.343 27.112 1.00 46.50 85 GLY A CA 1
ATOM 673 C C . GLY A 1 85 ? -22.698 -2.659 27.077 1.00 46.50 85 GLY A C 1
ATOM 674 O O . GLY A 1 85 ? -22.471 -3.478 26.193 1.00 46.50 85 GLY A O 1
ATOM 675 N N . PRO A 1 86 ? -23.578 -2.942 28.059 1.00 43.41 86 PRO A N 1
ATOM 676 C CA . PRO A 1 86 ? -23.900 -4.307 28.460 1.00 43.41 86 PRO A CA 1
ATOM 677 C C . PRO A 1 86 ? -24.663 -5.088 27.389 1.00 43.41 86 PRO A C 1
ATOM 679 O O . PRO A 1 86 ? -25.648 -4.605 26.830 1.00 43.41 86 PRO A O 1
ATOM 682 N N . ALA A 1 87 ? -24.225 -6.338 27.211 1.00 51.16 87 ALA A N 1
ATOM 683 C CA . ALA A 1 87 ? -24.888 -7.406 26.479 1.00 51.16 87 ALA A CA 1
ATOM 684 C C . ALA A 1 87 ? -26.419 -7.296 26.552 1.00 51.16 87 ALA A C 1
ATOM 686 O O . ALA A 1 87 ? -27.030 -7.507 27.605 1.00 51.16 87 ALA A O 1
ATOM 687 N N . THR A 1 88 ? -27.039 -6.995 25.415 1.00 39.03 88 THR A N 1
ATOM 688 C CA . THR A 1 88 ? -28.473 -7.196 25.224 1.00 39.03 88 THR A CA 1
ATOM 689 C C . THR A 1 88 ? -28.678 -8.251 24.152 1.00 39.03 88 THR A C 1
ATOM 691 O O . THR A 1 88 ? -28.030 -8.261 23.112 1.00 39.03 88 THR A O 1
ATOM 694 N N . LYS A 1 89 ? -29.513 -9.210 24.542 1.00 43.44 89 LYS A N 1
ATOM 695 C CA . LYS A 1 89 ? -29.732 -10.524 23.957 1.00 43.44 89 LYS A CA 1
ATOM 696 C C . LYS A 1 89 ? -30.180 -10.465 22.500 1.00 43.44 89 LYS A C 1
ATOM 698 O O . LYS A 1 89 ? -31.007 -9.634 22.131 1.00 43.44 89 LYS A O 1
ATOM 703 N N . GLU A 1 90 ? -29.695 -11.448 21.755 1.00 45.69 90 GLU A N 1
ATOM 704 C CA . GLU A 1 90 ? -30.291 -11.967 20.530 1.00 45.69 90 GLU A CA 1
ATOM 705 C C . GLU A 1 90 ? -31.798 -12.212 20.708 1.00 45.69 90 GLU A C 1
ATOM 707 O O . GLU A 1 90 ? -32.239 -12.664 21.772 1.00 45.69 90 GLU A O 1
ATOM 712 N N . PRO A 1 91 ? -32.591 -11.966 19.659 1.00 47.09 91 PRO A N 1
ATOM 713 C CA . PRO A 1 91 ? -33.744 -12.799 19.387 1.00 47.09 91 PRO A CA 1
ATOM 714 C C . PRO A 1 91 ? -33.479 -13.656 18.147 1.00 47.09 91 PRO A C 1
ATOM 716 O O . PRO A 1 91 ? -33.346 -13.153 17.031 1.00 47.09 91 PRO A O 1
ATOM 719 N N . GLU A 1 92 ? -33.421 -14.960 18.396 1.00 49.41 92 GLU A N 1
ATOM 720 C CA . GLU A 1 92 ? -33.649 -16.026 17.427 1.00 49.41 92 GLU A CA 1
ATOM 721 C C . GLU A 1 92 ? -35.044 -15.864 16.799 1.00 49.41 92 GLU A C 1
ATOM 723 O O . GLU A 1 92 ? -36.014 -15.551 17.496 1.00 49.41 92 GLU A O 1
ATOM 728 N N . THR A 1 93 ? -35.148 -16.117 15.496 1.00 38.00 93 THR A N 1
ATOM 729 C CA . THR A 1 93 ? -36.398 -16.548 14.861 1.00 38.00 93 THR A CA 1
ATOM 730 C C . THR A 1 93 ? -36.074 -17.654 13.865 1.00 38.00 93 THR A C 1
ATOM 732 O O . THR A 1 93 ? -35.553 -17.383 12.779 1.00 38.00 93 THR A O 1
ATOM 735 N N . ASP A 1 94 ? -36.364 -18.882 14.284 1.00 39.06 94 ASP A N 1
ATOM 736 C CA . ASP A 1 94 ? -36.791 -19.998 13.443 1.00 39.06 94 ASP A CA 1
ATOM 737 C C . ASP A 1 94 ? -38.062 -19.630 12.655 1.00 39.06 94 ASP A C 1
ATOM 739 O O . ASP A 1 94 ? -38.877 -18.857 13.156 1.00 39.06 94 ASP A O 1
ATOM 743 N N . ASP A 1 95 ? -38.202 -20.163 11.436 1.00 38.31 95 ASP A N 1
ATOM 744 C CA . ASP A 1 95 ? -39.423 -20.807 10.905 1.00 38.31 95 ASP A CA 1
ATOM 745 C C . ASP A 1 95 ? -39.190 -21.241 9.431 1.00 38.31 95 ASP A C 1
ATOM 747 O O . ASP A 1 95 ? -38.992 -20.412 8.537 1.00 38.31 95 ASP A O 1
ATOM 751 N N . ASP A 1 96 ? -39.129 -22.567 9.261 1.00 40.06 96 ASP A N 1
ATOM 752 C CA . ASP A 1 96 ? -39.687 -23.473 8.232 1.00 40.06 96 ASP A CA 1
ATOM 753 C C . ASP A 1 96 ? -39.864 -23.017 6.761 1.00 40.06 96 ASP A C 1
ATOM 755 O O . ASP A 1 96 ? -40.440 -21.980 6.446 1.00 40.06 96 ASP A O 1
ATOM 759 N N . GLU A 1 97 ? -39.261 -23.707 5.781 1.00 46.28 97 GLU A N 1
ATOM 760 C CA . GLU A 1 97 ? -39.653 -24.983 5.123 1.00 46.28 97 GLU A CA 1
ATOM 761 C C . GLU A 1 97 ? -40.517 -24.746 3.857 1.00 46.28 97 GLU A C 1
ATOM 763 O O . GLU A 1 97 ? -41.548 -24.088 3.902 1.00 46.28 97 GLU A O 1
ATOM 768 N N . GLU A 1 98 ? -40.066 -25.240 2.693 1.00 48.31 98 GLU A N 1
ATOM 769 C CA . GLU A 1 98 ? -40.799 -26.189 1.823 1.00 48.31 98 GLU A CA 1
ATOM 770 C C . GLU A 1 98 ? -40.294 -26.183 0.358 1.00 48.31 98 GLU A C 1
ATOM 772 O O . GLU A 1 98 ? -39.779 -25.212 -0.197 1.00 48.31 98 GLU A O 1
ATOM 777 N N . ALA A 1 99 ? -40.397 -27.372 -0.222 1.00 44.38 99 ALA A N 1
ATOM 778 C CA . ALA A 1 99 ? -39.695 -27.960 -1.343 1.00 44.38 99 ALA A CA 1
ATOM 779 C C . ALA A 1 99 ? -40.037 -27.451 -2.757 1.00 44.38 99 ALA A C 1
ATOM 781 O O . ALA A 1 99 ? -41.151 -27.030 -3.063 1.00 44.38 99 ALA A O 1
ATOM 782 N N . ASN A 1 100 ? -39.107 -27.706 -3.687 1.00 42.84 100 ASN A N 1
ATOM 783 C CA . ASN A 1 100 ? -39.465 -28.346 -4.955 1.00 42.84 100 ASN A CA 1
ATOM 784 C C . ASN A 1 100 ? -38.259 -29.060 -5.594 1.00 42.84 100 ASN A C 1
ATOM 786 O O . ASN A 1 100 ? -37.201 -28.471 -5.803 1.00 42.84 100 ASN A O 1
ATOM 790 N N . ALA A 1 101 ? -38.460 -30.332 -5.922 1.00 44.97 101 ALA A N 1
ATOM 791 C CA . ALA A 1 101 ? -37.669 -31.174 -6.827 1.00 44.97 101 ALA A CA 1
ATOM 792 C C . ALA A 1 101 ? -38.636 -31.686 -7.925 1.00 44.97 101 ALA A C 1
ATOM 794 O O . ALA A 1 101 ? -39.837 -31.448 -7.772 1.00 44.97 101 ALA A O 1
ATOM 795 N N . PRO A 1 102 ? -38.237 -32.467 -8.956 1.00 60.22 102 PRO A N 1
ATOM 796 C CA . PRO A 1 102 ? -36.915 -32.873 -9.472 1.00 60.22 102 PRO A CA 1
ATOM 797 C C . PRO A 1 102 ? -36.754 -32.423 -10.963 1.00 60.22 102 PRO A C 1
ATOM 799 O O . PRO A 1 102 ? -37.564 -31.639 -11.443 1.00 60.22 102 PRO A O 1
ATOM 802 N N . ASP A 1 103 ? -35.732 -32.767 -11.765 1.00 35.16 103 ASP A N 1
ATOM 803 C CA . ASP A 1 103 ? -35.652 -34.034 -12.526 1.00 35.16 103 ASP A CA 1
ATOM 804 C C . ASP A 1 103 ? -34.637 -33.915 -13.710 1.00 35.16 103 ASP A C 1
ATOM 806 O O . ASP A 1 103 ? -34.664 -32.916 -14.423 1.00 35.16 103 ASP A O 1
ATOM 810 N N . LEU A 1 104 ? -33.797 -34.956 -13.892 1.00 40.47 104 LEU A N 1
ATOM 811 C CA . LEU A 1 104 ? -33.030 -35.442 -15.079 1.00 40.47 104 LEU A CA 1
ATOM 812 C C . LEU A 1 104 ? -32.120 -34.475 -15.880 1.00 40.47 104 LEU A C 1
ATOM 814 O O . LEU A 1 104 ? -32.511 -33.394 -16.284 1.00 40.47 104 LEU A O 1
ATOM 818 N N . GLY A 1 105 ? -30.898 -34.818 -16.294 1.00 36.91 105 GLY A N 1
ATOM 819 C CA . GLY A 1 105 ? -30.163 -36.080 -16.353 1.00 36.91 105 GLY A CA 1
ATOM 820 C C . GLY A 1 105 ? -28.893 -35.892 -17.212 1.00 36.91 105 GLY A C 1
ATOM 821 O O . GLY A 1 105 ? -28.614 -34.789 -17.680 1.00 36.91 105 GLY A O 1
ATOM 822 N N . SER A 1 106 ? -28.185 -36.997 -17.462 1.00 50.03 106 SER A N 1
ATOM 823 C CA . SER A 1 106 ? -27.043 -37.185 -18.381 1.00 50.03 106 SER A CA 1
ATOM 824 C C . SER A 1 106 ? -25.663 -37.355 -17.730 1.00 50.03 106 SER A C 1
ATOM 826 O O . SER A 1 106 ? -24.840 -36.450 -17.643 1.00 50.03 106 SER A O 1
ATOM 828 N N . GLU A 1 107 ? -25.428 -38.604 -17.342 1.00 43.66 107 GLU A N 1
ATOM 829 C CA . GLU A 1 107 ? -24.206 -39.390 -17.535 1.00 43.66 107 GLU A CA 1
ATOM 830 C C . GLU A 1 107 ? -23.214 -38.914 -18.628 1.00 43.66 107 GLU A C 1
ATOM 832 O O . GLU A 1 107 ? -23.595 -38.660 -19.769 1.00 43.66 107 GLU A O 1
ATOM 837 N N . SER A 1 108 ? -21.916 -38.885 -18.296 1.00 45.22 108 SER A N 1
ATOM 838 C CA . SER A 1 108 ? -20.864 -39.578 -19.059 1.00 45.22 108 SER A CA 1
ATOM 839 C C . SER A 1 108 ? -19.524 -39.550 -18.313 1.00 45.22 108 SER A C 1
ATOM 841 O O . SER A 1 108 ? -19.067 -38.532 -17.808 1.00 45.22 108 SER A O 1
ATOM 843 N N . VAL A 1 109 ? -18.937 -40.736 -18.310 1.00 43.41 109 VAL A N 1
ATOM 844 C CA . VAL A 1 109 ? -17.688 -41.263 -17.756 1.00 43.41 109 VAL A CA 1
ATOM 845 C C . VAL A 1 109 ? -16.387 -40.574 -18.207 1.00 43.41 109 VAL A C 1
ATOM 847 O O . VAL A 1 109 ? -16.366 -39.974 -19.279 1.00 43.41 109 VAL A O 1
ATOM 850 N N . HIS A 1 110 ? -15.324 -40.778 -17.400 1.00 44.00 110 HIS A N 1
ATOM 851 C CA . HIS A 1 110 ? -13.854 -40.726 -17.640 1.00 44.00 110 HIS A CA 1
ATOM 852 C C . HIS A 1 110 ? -13.160 -39.922 -16.517 1.00 44.00 110 HIS A C 1
ATOM 854 O O . HIS A 1 110 ? -13.578 -38.808 -16.241 1.00 44.00 110 HIS A O 1
ATOM 860 N N . SER A 1 111 ? -12.100 -40.350 -15.828 1.00 41.84 111 SER A N 1
ATOM 861 C CA . SER A 1 111 ? -11.218 -41.519 -15.895 1.00 41.84 111 SER A CA 1
ATOM 862 C C . SER A 1 111 ? -10.433 -41.562 -14.571 1.00 41.84 111 SER A C 1
ATOM 864 O O . SER A 1 111 ? -10.028 -40.502 -14.094 1.00 41.84 111 SER A O 1
ATOM 866 N N . ASP A 1 112 ? -10.213 -42.752 -14.012 1.00 45.84 112 ASP A N 1
ATOM 867 C CA . ASP A 1 112 ? -9.241 -43.037 -12.948 1.00 45.84 112 ASP A CA 1
ATOM 868 C C . ASP A 1 112 ? -7.826 -42.592 -13.353 1.00 45.84 112 ASP A C 1
ATOM 870 O O . ASP A 1 112 ? -7.374 -42.936 -14.448 1.00 45.84 112 ASP A O 1
ATOM 874 N N . ASP A 1 113 ? -7.124 -41.887 -12.462 1.00 46.53 113 ASP A N 1
ATOM 875 C CA . ASP A 1 113 ? -5.660 -41.922 -12.381 1.00 46.53 113 ASP A CA 1
ATOM 876 C C . ASP A 1 113 ? -5.241 -41.683 -10.921 1.00 46.53 113 ASP A C 1
ATOM 878 O O . ASP A 1 113 ? -5.463 -40.617 -10.342 1.00 46.53 113 ASP A O 1
ATOM 882 N N . GLU A 1 114 ? -4.707 -42.740 -10.318 1.00 57.28 114 GLU A N 1
ATOM 883 C CA . GLU A 1 114 ? -4.188 -42.787 -8.957 1.00 57.28 114 GLU A CA 1
ATOM 884 C C . GLU A 1 114 ? -2.753 -42.246 -8.957 1.00 57.28 114 GLU A C 1
ATOM 886 O O . GLU A 1 114 ? -1.854 -42.865 -9.532 1.00 57.28 114 GLU A O 1
ATOM 891 N N . VAL A 1 115 ? -2.520 -41.119 -8.281 1.00 54.62 115 VAL A N 1
ATOM 892 C CA . VAL A 1 115 ? -1.167 -40.665 -7.937 1.00 54.62 115 VAL A CA 1
ATOM 893 C C . VAL A 1 115 ? -1.036 -40.492 -6.430 1.00 54.62 115 VAL A C 1
ATOM 895 O O . VAL A 1 115 ? -1.423 -39.491 -5.833 1.00 54.62 115 VAL A O 1
ATOM 898 N N . ASP A 1 116 ? -0.473 -41.544 -5.852 1.00 50.81 116 ASP A N 1
ATOM 899 C CA . ASP A 1 116 ? 0.165 -41.626 -4.549 1.00 50.81 116 ASP A CA 1
ATOM 900 C C . ASP A 1 116 ? 1.426 -40.743 -4.555 1.00 50.81 116 ASP A C 1
ATOM 902 O O . ASP A 1 116 ? 2.329 -40.927 -5.378 1.00 50.81 116 ASP A O 1
ATOM 906 N N . SER A 1 117 ? 1.466 -39.727 -3.695 1.00 49.75 117 SER A N 1
ATOM 907 C CA . SER A 1 117 ? 2.690 -39.003 -3.336 1.00 49.75 117 SER A CA 1
ATOM 908 C C . SER A 1 117 ? 2.479 -38.309 -1.996 1.00 49.75 117 SER A C 1
ATOM 910 O O . SER A 1 117 ? 2.058 -37.152 -1.927 1.00 49.75 117 SER A O 1
ATOM 912 N N . ASP A 1 118 ? 2.773 -39.058 -0.936 1.00 48.44 118 ASP A N 1
ATOM 913 C CA . ASP A 1 118 ? 3.300 -38.532 0.316 1.00 48.44 118 ASP A CA 1
ATOM 914 C C . ASP A 1 118 ? 4.405 -37.500 0.039 1.00 48.44 118 ASP A C 1
ATOM 916 O O . ASP A 1 118 ? 5.306 -37.752 -0.760 1.00 48.44 118 ASP A O 1
ATOM 920 N N . GLU A 1 119 ? 4.336 -36.345 0.699 1.00 51.75 119 GLU A N 1
ATOM 921 C CA . GLU A 1 119 ? 5.399 -35.848 1.583 1.00 51.75 119 GLU A CA 1
ATOM 922 C C . GLU A 1 119 ? 4.993 -34.484 2.166 1.00 51.75 119 GLU A C 1
ATOM 924 O O . GLU A 1 119 ? 4.591 -33.554 1.465 1.00 51.75 119 GLU A O 1
ATOM 929 N N . ASP A 1 120 ? 5.078 -34.419 3.491 1.00 47.44 120 ASP A N 1
ATOM 930 C CA . ASP A 1 120 ? 4.742 -33.317 4.381 1.00 47.44 120 ASP A CA 1
ATOM 931 C C . ASP A 1 120 ? 5.256 -31.930 3.942 1.00 47.44 120 ASP A C 1
ATOM 933 O O . ASP A 1 120 ? 6.462 -31.692 3.862 1.00 47.44 120 ASP A O 1
ATOM 937 N N . GLU A 1 121 ? 4.352 -30.950 3.841 1.00 49.12 121 GLU A N 1
ATOM 938 C CA . GLU A 1 121 ? 4.686 -29.547 4.124 1.00 49.12 121 GLU A CA 1
ATOM 939 C C . GLU A 1 121 ? 3.815 -29.043 5.278 1.00 49.12 121 GLU A C 1
ATOM 941 O O . GLU A 1 121 ? 2.759 -28.436 5.106 1.00 49.12 121 GLU A O 1
ATOM 946 N N . VAL A 1 122 ? 4.296 -29.322 6.489 1.00 46.44 122 VAL A N 1
ATOM 947 C CA . VAL A 1 122 ? 3.946 -28.554 7.679 1.00 46.44 122 VAL A CA 1
ATOM 948 C C . VAL A 1 122 ? 4.632 -27.183 7.644 1.00 46.44 122 VAL A C 1
ATOM 950 O O . VAL A 1 122 ? 5.830 -27.078 7.384 1.00 46.44 122 VAL A O 1
ATOM 953 N N . ASP A 1 123 ? 3.850 -26.176 8.028 1.00 47.12 123 ASP A N 1
ATOM 954 C CA . ASP A 1 123 ? 4.267 -25.010 8.814 1.00 47.12 123 ASP A CA 1
ATOM 955 C C . ASP A 1 123 ? 4.974 -23.836 8.103 1.00 47.12 123 ASP A C 1
ATOM 957 O O . ASP A 1 123 ? 6.194 -23.748 8.005 1.00 47.12 123 ASP A O 1
ATOM 961 N N . ASP A 1 124 ? 4.158 -22.863 7.690 1.00 42.59 124 ASP A N 1
ATOM 962 C CA . ASP A 1 124 ? 4.344 -21.444 8.034 1.00 42.59 124 ASP A CA 1
ATOM 963 C C . ASP A 1 124 ? 2.942 -20.783 8.006 1.00 42.59 124 ASP A C 1
ATOM 965 O O . ASP A 1 124 ? 2.720 -19.726 7.407 1.00 42.59 124 ASP A O 1
ATOM 969 N N . GLU A 1 125 ? 1.946 -21.421 8.639 1.00 47.22 125 GLU A N 1
ATOM 970 C CA . GLU A 1 125 ? 0.735 -20.707 9.053 1.00 47.22 125 GLU A CA 1
ATOM 971 C C . GLU A 1 125 ? 1.156 -19.905 10.282 1.00 47.22 125 GLU A C 1
ATOM 973 O O . GLU A 1 125 ? 0.921 -20.305 11.416 1.00 47.22 125 GLU A O 1
ATOM 978 N N . ALA A 1 126 ? 1.913 -18.824 10.048 1.00 48.00 126 ALA A N 1
ATOM 979 C CA . ALA A 1 126 ? 2.257 -17.872 11.087 1.00 48.00 126 ALA A CA 1
ATOM 980 C C . ALA A 1 126 ? 0.943 -17.514 11.762 1.00 48.00 126 ALA A C 1
ATOM 982 O O . ALA A 1 126 ? 0.121 -16.843 11.136 1.00 48.00 126 ALA A O 1
ATOM 983 N N . GLU A 1 127 ? 0.741 -18.044 12.973 1.00 44.59 127 GLU A N 1
ATOM 984 C CA . GLU A 1 127 ? -0.476 -17.864 13.739 1.00 44.59 127 GLU A CA 1
ATOM 985 C C . GLU A 1 127 ? -0.798 -16.375 13.676 1.00 44.59 127 GLU A C 1
ATOM 987 O O . GLU A 1 127 ? -0.095 -15.536 14.258 1.00 44.59 127 GLU A O 1
ATOM 992 N N . ILE A 1 128 ? -1.839 -16.036 12.914 1.00 47.75 128 ILE A N 1
ATOM 993 C CA . ILE A 1 128 ? -2.448 -14.716 12.922 1.00 47.75 128 ILE A CA 1
ATOM 994 C C . ILE A 1 128 ? -3.159 -14.668 14.274 1.00 47.75 128 ILE A C 1
ATOM 996 O O . ILE A 1 128 ? -4.371 -14.794 14.381 1.00 47.75 128 ILE A O 1
ATOM 1000 N N . THR A 1 129 ? -2.370 -14.578 15.346 1.00 50.09 129 THR A N 1
ATOM 1001 C CA . THR A 1 129 ? -2.831 -14.587 16.739 1.00 50.09 129 THR A CA 1
ATOM 1002 C C . THR A 1 129 ? -3.724 -13.387 17.028 1.00 50.09 129 THR A C 1
ATOM 1004 O O . THR A 1 129 ? -4.426 -13.371 18.034 1.00 50.09 129 THR A O 1
ATOM 1007 N N . ASN A 1 130 ? -3.760 -12.418 16.109 1.00 67.62 130 ASN A N 1
ATOM 1008 C CA . ASN A 1 130 ? -4.681 -11.305 16.124 1.00 67.62 130 ASN A CA 1
ATOM 1009 C C . ASN A 1 130 ? -5.463 -11.243 14.811 1.00 67.62 130 ASN A C 1
ATOM 1011 O O . ASN A 1 130 ? -4.914 -10.850 13.780 1.00 67.62 130 ASN A O 1
ATOM 1015 N N . VAL A 1 131 ? -6.752 -11.580 14.865 1.00 83.88 131 VAL A N 1
ATOM 1016 C CA . VAL A 1 131 ? -7.701 -11.298 13.780 1.00 83.88 131 VAL A CA 1
ATOM 1017 C C . VAL A 1 131 ? -7.569 -9.813 13.397 1.00 83.88 131 VAL A C 1
ATOM 1019 O O . VAL A 1 131 ? -7.641 -8.961 14.287 1.00 83.88 131 VAL A O 1
ATOM 1022 N N . PRO A 1 132 ? -7.314 -9.474 12.120 1.00 89.88 132 PRO A N 1
ATOM 1023 C CA . PRO A 1 132 ? -7.108 -8.088 11.721 1.00 89.88 132 PRO A CA 1
ATOM 1024 C C . PRO A 1 132 ? -8.407 -7.285 11.841 1.00 89.88 132 PRO A C 1
ATOM 1026 O O . PRO A 1 132 ? -9.441 -7.686 11.310 1.00 89.88 132 PRO A O 1
ATOM 1029 N N . ASP A 1 133 ? -8.337 -6.121 12.488 1.00 92.94 133 ASP A N 1
ATOM 1030 C CA . ASP A 1 133 ? -9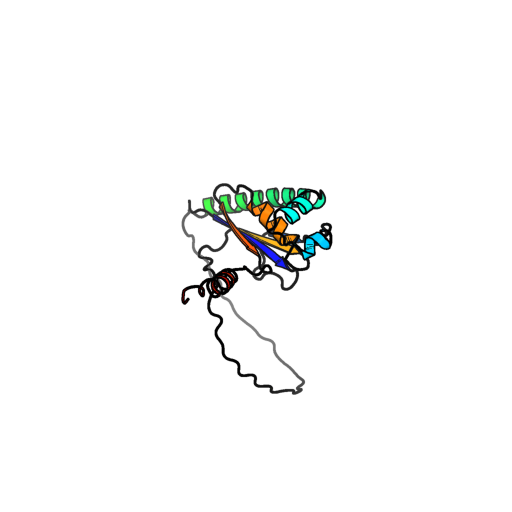.458 -5.177 12.594 1.00 92.94 133 ASP A CA 1
ATOM 1031 C C . ASP A 1 133 ? -9.742 -4.485 11.252 1.00 92.94 133 ASP A C 1
ATOM 1033 O O . ASP A 1 133 ? -10.882 -4.138 10.932 1.00 92.94 133 ASP A O 1
ATOM 1037 N N . LEU A 1 134 ? -8.687 -4.276 10.458 1.00 94.50 134 LEU A N 1
ATOM 1038 C CA . LEU A 1 134 ? -8.760 -3.704 9.120 1.00 94.50 134 LEU A CA 1
ATOM 1039 C C . LEU A 1 134 ? -7.775 -4.418 8.194 1.00 94.50 134 LEU A C 1
ATOM 1041 O O . LEU A 1 134 ? -6.590 -4.527 8.498 1.00 94.50 134 LEU A O 1
ATOM 1045 N N . THR A 1 135 ? -8.262 -4.868 7.042 1.00 95.81 135 THR A N 1
ATOM 1046 C CA . THR A 1 135 ? -7.462 -5.519 6.000 1.00 95.81 135 THR A CA 1
ATOM 1047 C C . THR A 1 135 ? -7.481 -4.695 4.716 1.00 95.81 135 THR A C 1
ATOM 1049 O O . THR A 1 135 ? -8.540 -4.258 4.259 1.00 95.81 135 THR A O 1
ATOM 1052 N N . VAL A 1 136 ? -6.308 -4.495 4.121 1.00 96.81 136 VAL A N 1
ATOM 1053 C CA . VAL A 1 136 ? -6.097 -3.741 2.884 1.00 96.81 136 VAL A CA 1
ATOM 1054 C C . VAL A 1 136 ? -5.501 -4.656 1.821 1.00 96.81 136 VAL A C 1
ATOM 1056 O O . VAL A 1 136 ? -4.366 -5.117 1.947 1.00 96.81 136 VAL A O 1
ATOM 1059 N N . ASP A 1 137 ? -6.243 -4.856 0.739 1.00 95.94 137 ASP A N 1
ATOM 1060 C CA . ASP A 1 137 ? -5.819 -5.642 -0.412 1.00 95.94 137 ASP A CA 1
ATOM 1061 C C . ASP A 1 137 ? -5.146 -4.745 -1.443 1.00 95.94 137 ASP A C 1
ATOM 1063 O O . ASP A 1 137 ? -5.716 -3.763 -1.928 1.00 95.94 137 ASP A O 1
ATOM 1067 N N . VAL A 1 138 ? -3.939 -5.120 -1.848 1.00 96.69 138 VAL A N 1
ATOM 1068 C CA . VAL A 1 138 ? -3.169 -4.384 -2.844 1.00 96.69 138 VAL A CA 1
ATOM 1069 C C . VAL A 1 138 ? -2.786 -5.322 -3.979 1.00 96.69 138 VAL A C 1
ATOM 1071 O O . VAL A 1 138 ? -1.940 -6.206 -3.832 1.00 96.69 138 VAL A O 1
ATOM 1074 N N . SER A 1 139 ? -3.363 -5.109 -5.159 1.00 96.44 139 SER A N 1
ATOM 1075 C CA . SER A 1 139 ? -3.198 -6.010 -6.298 1.00 96.44 139 SER A CA 1
ATOM 1076 C C . SER A 1 139 ? -2.434 -5.382 -7.463 1.00 96.44 139 SER A C 1
ATOM 1078 O O . SER A 1 139 ? -2.519 -4.190 -7.758 1.00 96.44 139 SER A O 1
ATOM 1080 N N . CYS A 1 140 ? -1.640 -6.203 -8.150 1.00 95.12 140 CYS A N 1
ATOM 1081 C CA . CYS A 1 140 ? -1.130 -5.891 -9.484 1.00 95.12 140 CYS A CA 1
ATOM 1082 C C . CYS A 1 140 ? -1.079 -7.166 -10.336 1.00 95.12 140 CYS A C 1
ATOM 1084 O O . CYS A 1 140 ? -1.443 -8.241 -9.875 1.00 95.12 140 CYS A O 1
ATOM 1086 N N . GLU A 1 141 ? -0.598 -7.078 -11.578 1.00 94.75 141 GLU A N 1
ATOM 1087 C CA . GLU A 1 141 ? -0.631 -8.220 -12.507 1.00 94.75 141 GLU A CA 1
ATOM 1088 C C . GLU A 1 141 ? 0.006 -9.507 -11.947 1.00 94.75 141 GLU A C 1
ATOM 1090 O O . GLU A 1 141 ? -0.579 -10.576 -12.039 1.00 94.75 141 GLU A O 1
ATOM 1095 N N . ARG A 1 142 ? 1.197 -9.409 -11.338 1.00 92.69 142 ARG A N 1
ATOM 1096 C CA . ARG A 1 142 ? 1.974 -10.577 -10.870 1.00 92.69 142 ARG A CA 1
ATOM 1097 C C . ARG A 1 142 ? 2.300 -10.568 -9.377 1.00 92.69 142 ARG A C 1
ATOM 1099 O O . ARG A 1 142 ? 3.057 -11.423 -8.940 1.00 92.69 142 ARG A O 1
ATOM 1106 N N . GLY A 1 143 ? 1.839 -9.566 -8.628 1.00 93.81 143 GLY A N 1
ATOM 1107 C CA . GLY A 1 143 ? 2.061 -9.490 -7.179 1.00 93.81 143 GLY A CA 1
ATOM 1108 C C . GLY A 1 143 ? 3.506 -9.249 -6.717 1.00 93.81 143 GLY A C 1
ATOM 1109 O O . GLY A 1 143 ? 3.818 -9.524 -5.570 1.00 93.81 143 GLY A O 1
ATOM 1110 N N . LYS A 1 144 ? 4.416 -8.772 -7.584 1.00 94.62 144 LYS A N 1
ATOM 1111 C CA . LYS A 1 144 ? 5.866 -8.697 -7.271 1.00 94.62 144 LYS A CA 1
ATOM 1112 C C . LYS A 1 144 ? 6.474 -7.299 -7.224 1.00 94.62 144 LYS A C 1
ATOM 1114 O O . LYS A 1 144 ? 7.537 -7.117 -6.636 1.00 94.62 144 LYS A O 1
ATOM 1119 N N . HIS A 1 145 ? 5.853 -6.325 -7.884 1.00 95.69 145 HIS A N 1
ATOM 1120 C CA . HIS A 1 145 ? 6.464 -5.015 -8.135 1.00 95.69 145 HIS A CA 1
ATOM 1121 C C . HIS A 1 145 ? 5.605 -3.895 -7.564 1.00 95.69 145 HIS A C 1
ATOM 1123 O O . HIS A 1 145 ? 5.825 -3.493 -6.431 1.00 95.69 145 HIS A O 1
ATOM 1129 N N . ARG A 1 146 ? 4.605 -3.439 -8.329 1.00 96.56 146 ARG A N 1
ATOM 1130 C CA . ARG A 1 146 ? 3.750 -2.297 -7.978 1.00 96.56 146 ARG A CA 1
ATOM 1131 C C . ARG A 1 146 ? 3.022 -2.512 -6.650 1.00 96.56 146 ARG A C 1
ATOM 1133 O O . ARG A 1 146 ? 3.126 -1.665 -5.778 1.00 96.56 146 ARG A O 1
ATOM 1140 N N . SER A 1 147 ? 2.351 -3.656 -6.479 1.00 96.81 147 SER A N 1
ATOM 1141 C CA . SER A 1 147 ? 1.598 -3.953 -5.251 1.00 96.81 147 SER A CA 1
ATOM 1142 C C . SER A 1 147 ? 2.460 -4.082 -4.012 1.00 96.81 147 SER A C 1
ATOM 1144 O O . SER A 1 147 ? 2.104 -3.562 -2.964 1.00 96.81 147 SER A O 1
ATOM 1146 N N . VAL A 1 148 ? 3.617 -4.718 -4.143 1.00 97.00 148 VAL A N 1
ATOM 1147 C CA . VAL A 1 148 ? 4.576 -4.856 -3.046 1.00 97.00 148 VAL A CA 1
ATOM 1148 C C . VAL A 1 148 ? 5.142 -3.487 -2.663 1.00 97.00 148 VAL A C 1
ATOM 1150 O O . VAL A 1 148 ? 5.178 -3.158 -1.487 1.00 97.00 148 VAL A O 1
ATOM 1153 N N . ALA A 1 149 ? 5.524 -2.665 -3.648 1.00 97.44 149 ALA A N 1
ATOM 1154 C CA . ALA A 1 149 ? 6.024 -1.315 -3.400 1.00 97.44 149 ALA A CA 1
ATOM 1155 C C . ALA A 1 149 ? 4.974 -0.445 -2.701 1.00 97.44 149 ALA A C 1
ATOM 1157 O O . ALA A 1 149 ? 5.287 0.217 -1.725 1.00 97.44 149 ALA A O 1
ATOM 1158 N N . PHE A 1 150 ? 3.728 -0.489 -3.165 1.00 97.94 150 PHE A N 1
ATOM 1159 C CA . PHE A 1 150 ? 2.628 0.257 -2.561 1.00 97.94 150 PHE A CA 1
ATOM 1160 C C . PHE A 1 150 ? 2.354 -0.176 -1.115 1.00 97.94 150 PHE A C 1
ATOM 1162 O O . PHE A 1 150 ? 2.243 0.670 -0.236 1.00 97.94 150 PHE A O 1
ATOM 1169 N N . ALA A 1 151 ? 2.313 -1.486 -0.851 1.00 97.50 151 ALA A N 1
ATOM 1170 C CA . ALA A 1 151 ? 2.124 -2.014 0.499 1.00 97.50 151 ALA A CA 1
ATOM 1171 C C . ALA A 1 151 ? 3.253 -1.590 1.456 1.00 97.50 151 ALA A C 1
ATOM 1173 O O . ALA A 1 151 ? 2.986 -1.196 2.587 1.00 97.50 151 ALA A O 1
ATOM 1174 N N . GLU A 1 152 ? 4.502 -1.613 0.987 1.00 97.88 152 GLU A N 1
ATOM 1175 C CA . GLU A 1 152 ? 5.666 -1.138 1.745 1.00 97.88 152 GLU A CA 1
ATOM 1176 C C . GLU A 1 152 ? 5.598 0.367 2.047 1.00 97.88 152 GLU A C 1
ATOM 1178 O O . GLU A 1 152 ? 5.935 0.787 3.153 1.00 97.88 152 GLU A O 1
ATOM 1183 N N . GLU A 1 153 ? 5.139 1.182 1.092 1.00 97.06 153 GLU A N 1
ATOM 1184 C CA . GLU A 1 153 ? 4.969 2.627 1.303 1.00 97.06 153 GLU A CA 1
ATOM 1185 C C . GLU A 1 153 ? 3.865 2.935 2.323 1.00 97.06 153 GLU A C 1
ATOM 1187 O O . GLU A 1 153 ? 4.045 3.811 3.169 1.00 97.06 153 GLU A O 1
ATOM 1192 N N . LEU A 1 154 ? 2.754 2.191 2.304 1.00 96.94 154 LEU A N 1
ATOM 1193 C CA . LEU A 1 154 ? 1.714 2.306 3.332 1.00 96.94 154 LEU A CA 1
ATOM 1194 C C . LEU A 1 154 ? 2.228 1.872 4.712 1.00 96.94 154 LEU A C 1
ATOM 1196 O O . LEU A 1 154 ? 1.978 2.543 5.712 1.00 96.94 154 LEU A O 1
ATOM 1200 N N . ALA A 1 155 ? 2.988 0.782 4.779 1.00 95.44 155 ALA A N 1
ATOM 1201 C CA . ALA A 1 155 ? 3.539 0.274 6.031 1.00 95.44 155 ALA A CA 1
ATOM 1202 C C . ALA A 1 155 ? 4.617 1.179 6.641 1.00 95.44 155 ALA A C 1
ATOM 1204 O O . ALA A 1 155 ? 4.783 1.214 7.858 1.00 95.44 155 ALA A O 1
ATOM 1205 N N . GLY A 1 156 ? 5.332 1.940 5.808 1.00 93.44 156 GLY A N 1
ATOM 1206 C CA . GLY A 1 156 ? 6.299 2.940 6.257 1.00 93.44 156 GLY A CA 1
ATOM 1207 C C . GLY A 1 156 ? 5.668 4.161 6.939 1.00 93.44 156 GLY A C 1
ATOM 1208 O O . GLY A 1 156 ? 6.390 4.976 7.522 1.00 93.44 156 GLY A O 1
ATOM 1209 N N . ARG A 1 157 ? 4.338 4.318 6.876 1.00 93.19 157 ARG A N 1
ATOM 1210 C CA . ARG A 1 157 ? 3.609 5.403 7.546 1.00 93.19 157 ARG A CA 1
ATOM 1211 C C . ARG A 1 157 ? 3.391 5.109 9.029 1.00 93.19 157 ARG A C 1
ATOM 1213 O O . ARG A 1 157 ? 3.473 3.978 9.497 1.00 93.19 157 ARG A O 1
ATOM 1220 N N . LYS A 1 158 ? 3.124 6.172 9.789 1.00 91.31 158 LYS A N 1
ATOM 1221 C CA . LYS A 1 158 ? 2.808 6.077 11.217 1.00 91.31 158 LYS A CA 1
ATOM 1222 C C . LYS A 1 158 ? 1.300 5.974 11.395 1.00 91.31 158 LYS A C 1
ATOM 1224 O O . LYS A 1 158 ? 0.603 6.954 11.168 1.00 91.31 158 LYS A O 1
ATOM 1229 N N . TRP A 1 159 ? 0.844 4.826 11.874 1.00 92.69 159 TRP A N 1
ATOM 1230 C CA . TRP A 1 159 ? -0.554 4.565 12.202 1.00 92.69 159 TRP A CA 1
ATOM 1231 C C . TRP A 1 159 ? -0.691 4.576 13.725 1.00 92.69 159 TRP A C 1
ATOM 1233 O O . TRP A 1 159 ? -0.161 3.709 14.419 1.00 92.69 159 TRP A O 1
ATOM 1243 N N . LYS A 1 160 ? -1.279 5.640 14.274 1.00 88.06 160 LYS A N 1
ATOM 1244 C CA . LYS A 1 160 ? -1.310 5.874 15.724 1.00 88.06 160 LYS A CA 1
ATOM 1245 C C . LYS A 1 160 ? -2.213 4.844 16.397 1.00 88.06 160 LYS A C 1
ATOM 1247 O O . LYS A 1 160 ? -3.368 4.765 16.025 1.00 88.06 160 LYS A O 1
ATOM 1252 N N . ASP A 1 161 ? -1.710 4.132 17.406 1.00 89.50 161 ASP A N 1
ATOM 1253 C CA . ASP A 1 161 ? -2.456 3.124 18.184 1.00 89.50 161 ASP A CA 1
ATOM 1254 C C . ASP A 1 161 ? -2.836 1.845 17.393 1.00 89.50 161 ASP A C 1
ATOM 1256 O O . ASP A 1 161 ? -3.627 1.025 17.863 1.00 89.50 161 ASP A O 1
ATOM 1260 N N . TRP A 1 162 ? -2.209 1.633 16.225 1.00 93.31 162 TRP A N 1
ATOM 1261 C CA . TRP A 1 162 ? -2.386 0.453 15.371 1.00 93.31 162 TRP A CA 1
ATOM 1262 C C . TRP A 1 162 ? -1.056 -0.280 15.129 1.00 93.31 162 TRP A C 1
ATOM 1264 O O . TRP A 1 162 ? -0.026 0.321 14.822 1.00 93.31 162 TRP A O 1
ATOM 1274 N N . ASN A 1 163 ? -1.088 -1.603 15.244 1.00 93.12 163 ASN A N 1
ATOM 1275 C CA . ASN A 1 163 ? -0.038 -2.528 14.847 1.00 93.12 163 ASN A CA 1
ATOM 1276 C C . ASN A 1 163 ? -0.198 -2.877 13.363 1.00 93.12 163 ASN A C 1
ATOM 1278 O O . ASN A 1 163 ? -1.242 -3.381 12.951 1.00 93.12 163 ASN A O 1
ATOM 1282 N N . VAL A 1 164 ? 0.834 -2.623 12.562 1.00 94.62 164 VAL A N 1
ATOM 1283 C CA . VAL A 1 164 ? 0.794 -2.870 11.117 1.00 94.62 164 VAL A CA 1
ATOM 1284 C C . VAL A 1 164 ? 1.525 -4.152 10.773 1.00 94.62 164 VAL A C 1
ATOM 1286 O O . VAL A 1 164 ? 2.693 -4.326 11.117 1.00 94.62 164 VAL A O 1
ATOM 1289 N N . GLN A 1 165 ? 0.847 -5.017 10.030 1.00 95.00 165 GLN A N 1
ATOM 1290 C CA . GLN A 1 165 ? 1.410 -6.230 9.458 1.00 95.00 165 GLN A CA 1
ATOM 1291 C C . GLN A 1 165 ? 1.338 -6.164 7.937 1.00 95.00 165 GLN A C 1
ATOM 1293 O O . GLN A 1 165 ? 0.345 -5.717 7.364 1.00 95.00 165 GLN A O 1
ATOM 1298 N N . VAL A 1 166 ? 2.399 -6.622 7.277 1.00 95.38 166 VAL A N 1
ATOM 1299 C CA . VAL A 1 166 ? 2.492 -6.642 5.816 1.00 95.38 166 VAL A CA 1
ATOM 1300 C C . VAL A 1 166 ? 2.767 -8.059 5.357 1.00 95.38 166 VAL A C 1
ATOM 1302 O O . VAL A 1 166 ? 3.734 -8.680 5.796 1.00 95.38 166 VAL A O 1
ATOM 1305 N N . ILE A 1 167 ? 1.937 -8.553 4.442 1.00 94.69 167 ILE A N 1
ATOM 1306 C CA . ILE A 1 167 ? 2.092 -9.872 3.833 1.00 94.69 167 ILE A CA 1
ATOM 1307 C C . ILE A 1 167 ? 2.220 -9.715 2.320 1.00 94.69 167 ILE A C 1
ATOM 1309 O O . ILE A 1 167 ? 1.392 -9.092 1.653 1.00 94.69 167 ILE A O 1
ATOM 1313 N N . HIS A 1 168 ? 3.259 -10.323 1.750 1.00 95.31 168 HIS A N 1
ATOM 1314 C CA . HIS A 1 168 ? 3.480 -10.354 0.308 1.00 95.31 168 HIS A CA 1
ATOM 1315 C C . HIS A 1 168 ? 3.261 -11.761 -0.240 1.00 95.31 168 HIS A C 1
ATOM 1317 O O . HIS A 1 168 ? 4.199 -12.551 -0.318 1.00 95.31 168 HIS A O 1
ATOM 1323 N N . ARG A 1 169 ? 2.032 -12.061 -0.672 1.00 93.38 169 ARG A N 1
ATOM 1324 C CA . ARG A 1 169 ? 1.629 -13.413 -1.092 1.00 93.38 169 ARG A CA 1
ATOM 1325 C C . ARG A 1 169 ? 2.526 -14.004 -2.184 1.00 93.38 169 ARG A C 1
ATOM 1327 O O . ARG A 1 169 ? 2.885 -15.173 -2.141 1.00 93.38 169 ARG A O 1
ATOM 1334 N N . ASP A 1 170 ? 2.902 -13.191 -3.171 1.00 92.38 170 ASP A N 1
ATOM 1335 C CA . ASP A 1 170 ? 3.614 -13.653 -4.372 1.00 92.38 170 ASP A CA 1
ATOM 1336 C C . ASP A 1 170 ? 5.139 -13.410 -4.325 1.00 92.38 170 ASP A C 1
ATOM 1338 O O . ASP A 1 170 ? 5.852 -13.623 -5.321 1.00 92.38 170 ASP A O 1
ATOM 1342 N N . VAL A 1 171 ? 5.664 -12.966 -3.177 1.00 89.81 171 VAL A N 1
ATOM 1343 C CA . VAL A 1 171 ? 7.101 -12.770 -2.944 1.00 89.81 171 VAL A CA 1
ATOM 1344 C C . VAL A 1 171 ? 7.600 -13.874 -2.019 1.00 89.81 171 VAL A C 1
ATOM 1346 O O . VAL A 1 171 ? 7.406 -13.824 -0.813 1.00 89.81 171 VAL A O 1
ATOM 1349 N N . LYS A 1 172 ? 8.291 -14.869 -2.587 1.00 75.69 172 LYS A N 1
ATOM 1350 C CA . LYS A 1 172 ? 8.904 -15.953 -1.805 1.00 75.69 172 LYS A CA 1
ATOM 1351 C C . LYS A 1 172 ? 9.889 -15.370 -0.783 1.00 75.69 172 LYS A C 1
ATOM 1353 O O . LYS A 1 172 ? 10.838 -14.681 -1.175 1.00 75.69 172 LYS A O 1
ATOM 1358 N N . SER A 1 173 ? 9.688 -15.658 0.501 1.00 55.62 173 SER A N 1
ATOM 1359 C CA . SER A 1 173 ? 10.641 -15.307 1.552 1.00 55.62 173 SER A CA 1
ATOM 1360 C C . SER A 1 173 ? 11.934 -16.102 1.319 1.00 55.62 173 SER A C 1
ATOM 1362 O O . SER A 1 173 ? 11.942 -17.324 1.206 1.00 55.62 173 SER A O 1
ATOM 1364 N N . LYS A 1 174 ? 13.075 -15.420 1.181 1.00 51.44 174 LYS A N 1
ATOM 1365 C CA . LYS A 1 174 ? 14.387 -16.077 1.032 1.00 51.44 174 LYS A CA 1
ATOM 1366 C C . LYS A 1 174 ? 14.927 -16.578 2.380 1.00 51.44 174 LYS A C 1
ATOM 1368 O O . LYS A 1 174 ? 16.095 -16.353 2.692 1.00 51.44 174 LYS A O 1
ATOM 1373 N N . ARG A 1 175 ? 14.120 -17.231 3.218 1.00 48.78 175 ARG A N 1
ATOM 1374 C CA . ARG A 1 175 ? 14.675 -17.921 4.393 1.00 48.78 175 ARG A CA 1
ATOM 1375 C C . ARG A 1 175 ? 15.242 -19.267 3.920 1.00 48.78 175 ARG A C 1
ATOM 1377 O O . ARG A 1 175 ? 14.510 -20.063 3.354 1.00 48.78 175 ARG A O 1
ATOM 1384 N N . LYS A 1 176 ? 16.549 -19.489 4.148 1.00 45.22 176 LYS A N 1
ATOM 1385 C CA . LYS A 1 176 ? 17.362 -20.710 3.876 1.00 45.22 176 LYS A CA 1
ATOM 1386 C C . LYS A 1 176 ? 18.199 -20.798 2.575 1.00 45.22 176 LYS A C 1
ATOM 1388 O O . LYS A 1 176 ? 18.378 -21.892 2.049 1.00 45.22 176 LYS A O 1
ATOM 1393 N N . GLN A 1 177 ? 18.816 -19.719 2.073 1.00 47.12 177 GLN A N 1
ATOM 1394 C CA . GLN A 1 177 ? 19.939 -19.870 1.108 1.00 47.12 177 GLN A CA 1
ATOM 1395 C C . GLN A 1 177 ? 21.324 -19.450 1.625 1.00 47.12 177 GLN A C 1
ATOM 1397 O O . GLN A 1 177 ? 22.325 -19.854 1.032 1.00 47.12 177 GLN A O 1
ATOM 1402 N N . ASP A 1 178 ? 21.419 -18.750 2.758 1.00 47.78 178 ASP A N 1
ATOM 1403 C CA . ASP A 1 178 ? 22.713 -18.262 3.258 1.00 47.78 178 ASP A CA 1
ATOM 1404 C C . ASP A 1 178 ? 23.541 -19.289 4.055 1.00 47.78 178 ASP A C 1
ATOM 1406 O O . ASP A 1 178 ? 24.740 -19.083 4.247 1.00 47.78 178 ASP A O 1
ATOM 1410 N N . GLU A 1 179 ? 22.979 -20.434 4.461 1.00 52.91 179 GLU A N 1
ATOM 1411 C CA . GLU A 1 179 ? 23.767 -21.455 5.178 1.00 52.91 179 GLU A CA 1
ATOM 1412 C C . GLU A 1 179 ? 24.598 -22.361 4.254 1.00 52.91 179 GLU A C 1
ATOM 1414 O O . GLU A 1 179 ? 25.671 -22.816 4.644 1.00 52.91 179 GLU A O 1
ATOM 1419 N N . LYS A 1 180 ? 24.199 -22.566 2.990 1.00 48.19 180 LYS A N 1
ATOM 1420 C CA . LYS A 1 180 ? 24.941 -23.464 2.076 1.00 48.19 180 LYS A CA 1
ATOM 1421 C C . LYS A 1 180 ? 26.160 -22.828 1.400 1.00 48.19 180 LYS A C 1
ATOM 1423 O O . LYS A 1 180 ? 27.007 -23.559 0.887 1.00 48.19 180 LYS A O 1
ATOM 1428 N N . PHE A 1 181 ? 26.295 -21.500 1.406 1.00 51.03 181 PHE A N 1
ATOM 1429 C CA . PHE A 1 181 ? 27.449 -20.832 0.787 1.00 51.03 181 PHE A CA 1
ATOM 1430 C C . PHE A 1 181 ? 28.665 -20.687 1.712 1.00 51.03 181 PHE A C 1
ATOM 1432 O O . PHE A 1 181 ? 29.781 -20.550 1.210 1.00 51.03 181 PHE A O 1
ATOM 1439 N N . LYS A 1 182 ? 28.501 -20.791 3.038 1.00 51.00 182 LYS A N 1
ATOM 1440 C CA . LYS A 1 182 ? 29.636 -20.728 3.981 1.00 51.00 182 LYS A CA 1
ATOM 1441 C C . LYS A 1 182 ? 30.386 -22.055 4.134 1.00 51.00 182 LYS A C 1
ATOM 1443 O O . LYS A 1 182 ? 31.575 -22.040 4.446 1.00 51.00 182 LYS A O 1
ATOM 1448 N N . ASP A 1 183 ? 29.749 -23.189 3.844 1.00 51.97 183 ASP A N 1
ATOM 1449 C CA . ASP A 1 183 ? 30.375 -24.507 4.022 1.00 51.97 183 ASP A CA 1
ATOM 1450 C C . ASP A 1 183 ? 31.432 -24.819 2.941 1.00 51.97 183 ASP A C 1
ATOM 1452 O O . ASP A 1 183 ? 32.479 -25.419 3.193 1.00 51.97 183 ASP A O 1
ATOM 1456 N N . LYS A 1 184 ? 31.242 -24.308 1.717 1.00 51.53 184 LYS A N 1
ATOM 1457 C CA . LYS A 1 184 ? 32.138 -24.623 0.590 1.00 51.53 184 LYS A CA 1
ATOM 1458 C C . LYS A 1 184 ? 33.474 -23.871 0.620 1.00 51.53 184 LYS A C 1
ATOM 1460 O O . LYS A 1 184 ? 34.417 -24.283 -0.055 1.00 51.53 184 LYS A O 1
ATOM 1465 N N . GLN A 1 185 ? 33.584 -22.802 1.412 1.00 56.47 185 GLN A N 1
ATOM 1466 C CA . GLN A 1 185 ? 34.809 -22.001 1.504 1.00 56.47 185 GLN A CA 1
ATOM 1467 C C . GLN A 1 185 ? 35.771 -22.497 2.598 1.00 56.47 185 GLN A C 1
ATOM 1469 O O . GLN A 1 185 ? 36.962 -22.204 2.534 1.00 56.47 185 GLN A O 1
ATOM 1474 N N . LYS A 1 186 ? 35.303 -23.326 3.545 1.00 51.88 186 LYS A N 1
ATOM 1475 C CA . LYS A 1 186 ? 36.141 -23.884 4.624 1.00 51.88 186 LYS A CA 1
ATOM 1476 C C . LYS A 1 186 ? 36.927 -25.140 4.220 1.00 51.88 186 LYS A C 1
ATOM 1478 O O . LYS A 1 186 ? 37.892 -25.492 4.885 1.00 51.88 186 LYS A O 1
ATOM 1483 N N . ARG A 1 187 ? 36.566 -25.794 3.107 1.00 55.28 187 ARG A N 1
ATOM 1484 C CA . ARG A 1 187 ? 37.212 -27.037 2.628 1.00 55.28 187 ARG A CA 1
ATOM 1485 C C . ARG A 1 187 ? 38.395 -26.848 1.671 1.00 55.28 187 ARG A C 1
ATOM 1487 O O . ARG A 1 187 ? 38.963 -27.839 1.233 1.00 55.28 187 ARG A O 1
ATOM 1494 N N . ARG A 1 188 ? 38.776 -25.612 1.321 1.00 54.03 188 ARG A N 1
ATOM 1495 C CA . ARG A 1 188 ? 39.909 -25.347 0.400 1.00 54.03 188 ARG A CA 1
ATOM 1496 C C . ARG A 1 188 ? 41.127 -24.691 1.063 1.00 54.03 188 ARG A C 1
ATOM 1498 O O . ARG A 1 188 ? 42.058 -24.337 0.355 1.00 54.03 188 ARG A O 1
ATOM 1505 N N . GLY A 1 189 ? 41.122 -24.520 2.387 1.00 51.53 189 GLY A N 1
ATOM 1506 C CA . GLY A 1 189 ? 42.147 -23.765 3.120 1.00 51.53 189 GLY A CA 1
ATOM 1507 C C . GLY A 1 189 ? 42.972 -24.582 4.114 1.00 51.53 189 GLY A C 1
ATOM 1508 O O . GLY A 1 189 ? 43.294 -24.056 5.170 1.00 51.53 189 GLY A O 1
ATOM 1509 N N . GLY A 1 190 ? 43.270 -25.853 3.834 1.00 53.09 190 GLY A N 1
ATOM 1510 C CA . GLY A 1 190 ? 44.060 -26.678 4.752 1.00 53.09 190 GLY A CA 1
ATOM 1511 C C . GLY A 1 190 ? 44.760 -27.833 4.054 1.00 53.09 190 GLY A C 1
ATOM 1512 O O . GLY A 1 190 ? 44.294 -28.962 4.149 1.00 53.09 190 GLY A O 1
ATOM 1513 N N . PHE A 1 191 ? 45.838 -27.540 3.326 1.00 49.97 191 PHE A N 1
ATOM 1514 C CA . PHE A 1 191 ? 46.877 -28.519 2.992 1.00 49.97 191 PHE A CA 1
ATOM 1515 C C . PHE A 1 191 ? 48.144 -27.772 2.556 1.00 49.97 191 PHE A C 1
ATOM 1517 O O . PHE A 1 191 ? 48.270 -27.437 1.380 1.00 49.97 191 PHE A O 1
ATOM 1524 N N . LEU A 1 192 ? 49.010 -27.423 3.513 1.00 50.78 192 LEU A N 1
ATOM 1525 C CA . LEU A 1 192 ? 50.417 -27.058 3.291 1.00 50.78 192 LEU A CA 1
ATOM 1526 C C . LEU A 1 192 ? 51.158 -27.003 4.641 1.00 50.78 192 LEU A C 1
ATOM 1528 O O . LEU A 1 192 ? 51.347 -25.932 5.197 1.00 50.78 192 LEU A O 1
ATOM 1532 N N . ASP A 1 193 ? 51.515 -28.191 5.122 1.00 47.72 193 ASP A N 1
ATOM 1533 C CA . ASP A 1 193 ? 52.621 -28.576 6.021 1.00 47.72 193 ASP A CA 1
ATOM 1534 C C . ASP A 1 193 ? 52.809 -30.080 5.674 1.00 47.72 193 ASP A C 1
ATOM 1536 O O . ASP A 1 193 ? 51.800 -30.768 5.504 1.00 47.72 193 ASP A O 1
ATOM 1540 N N . GLU A 1 194 ? 53.958 -30.700 5.400 1.00 52.31 194 GLU A N 1
ATOM 1541 C CA . GLU A 1 194 ? 55.382 -30.492 5.694 1.00 52.31 194 GLU A CA 1
ATOM 1542 C C . GLU A 1 194 ? 56.212 -31.399 4.729 1.00 52.31 194 GLU A C 1
ATOM 1544 O O . GLU A 1 194 ? 55.623 -32.117 3.919 1.00 52.31 194 GLU A O 1
ATOM 1549 N N . ASP A 1 195 ? 57.547 -31.373 4.871 1.00 46.75 195 ASP A N 1
ATOM 1550 C CA . ASP A 1 195 ? 58.604 -32.244 4.294 1.00 46.75 195 ASP A CA 1
ATOM 1551 C C . ASP A 1 195 ? 59.304 -31.772 2.993 1.00 46.75 195 ASP A C 1
ATOM 1553 O O . ASP A 1 195 ? 58.895 -32.112 1.881 1.00 46.75 195 ASP A O 1
ATOM 1557 N N . ASP A 1 196 ? 60.369 -30.960 3.128 1.00 48.75 196 ASP A N 1
ATOM 1558 C CA . ASP A 1 196 ? 61.794 -31.406 3.125 1.00 48.75 196 ASP A CA 1
ATOM 1559 C C . ASP A 1 196 ? 62.744 -30.242 3.508 1.00 48.75 196 ASP A C 1
ATOM 1561 O O . ASP A 1 196 ? 62.628 -29.143 2.907 1.00 48.75 196 ASP A O 1
#

Sequence (196 aa):
MSARNLLIVSHARTPPLNPPGNLKYDLRSIPNPPKHIRDAYNGTSKRLREWMLAEPAFVTLVEQAIEEIEERMKDVDARSAADEGPATKEPETDDDEEANAPDLGSESVHSDDEVDSDEDEVDDEAEITNVPDLTVDVSCERGKHRSVAFAEELAGRKWKDWNVQVIHRDVKSKRKQDEKFKDKQKRRGGFLDEDD

Secondary structure (DSSP, 8-state):
-PPEEEEEEEEESSSPPSSPPSEEEEGGGSPPPPHHHHHH--TTSHHHHHHHHTSHHHHHHHHHHHHHHHHHHHHHHHHHHHSSS--------------------------------------------S--SEEEEEEESSSSSHHHHHHHHHHTS--TTEEEEEEETTS---TTSSSHHHHHHHTTS-------

Organism: NCBI:txid685502

Radius of gyration: 25.94 Å; chains: 1; bounding box: 103×54×48 Å

InterPro domains:
  IPR053931 RapZ, C-terminal domain [PF22740] (129-172)

Foldseek 3Di:
DAQAAEEEEFFAVPPADVVHFPAEAECAPPDDPDPVDLVVAWLVDPVLLVVLVVGVVSVVVLVVVLVVVLVVVVVLVVVVVVVPDDDDDDDDDDDDDDDDDDDDDDDDDDDDDDDDDDDDDDDDPVPCVHDHSGYYYFYYNQLTHSRSNSSVSNVPDDDPSHDYDYHRPRDDDPPPDVVVVVVVVVVPPDDDDDDD

pLDDT: mean 76.03, std 22.21, range [35.16, 97.94]